Protein AF-A0A7J6SA18-F1 (afdb_monomer)

Structure (mmCIF, N/CA/C/O backbone):
data_AF-A0A7J6SA18-F1
#
_entry.id   AF-A0A7J6SA18-F1
#
loop_
_atom_site.group_PDB
_atom_site.id
_atom_site.type_symbol
_atom_site.label_atom_id
_atom_site.label_alt_id
_atom_site.label_comp_id
_atom_site.label_asym_id
_atom_site.label_entity_id
_atom_site.label_seq_id
_atom_site.pdbx_PDB_ins_code
_atom_site.Cartn_x
_atom_site.Cartn_y
_atom_site.Cartn_z
_atom_site.occupancy
_atom_site.B_iso_or_equiv
_atom_site.auth_seq_id
_atom_site.auth_comp_id
_atom_site.auth_asym_id
_atom_site.auth_atom_id
_atom_site.pdbx_PDB_model_num
ATOM 1 N N . MET A 1 1 ? 26.880 4.158 -6.078 1.00 60.00 1 MET A N 1
ATOM 2 C CA . MET A 1 1 ? 26.559 5.035 -4.927 1.00 60.00 1 MET A CA 1
ATOM 3 C C . MET A 1 1 ? 26.029 6.419 -5.325 1.00 60.00 1 MET A C 1
ATOM 5 O O . MET A 1 1 ? 25.624 7.166 -4.452 1.00 60.00 1 MET A O 1
ATOM 9 N N . GLU A 1 2 ? 25.958 6.790 -6.607 1.00 77.06 2 GLU A N 1
ATOM 10 C CA . GLU A 1 2 ? 25.633 8.180 -6.979 1.00 77.06 2 GLU A CA 1
ATOM 11 C C . GLU A 1 2 ? 24.248 8.676 -6.543 1.00 77.06 2 GLU A C 1
ATOM 13 O O . GLU A 1 2 ? 24.135 9.807 -6.085 1.00 77.06 2 GLU A O 1
ATOM 18 N N . MET A 1 3 ? 23.223 7.825 -6.587 1.00 79.75 3 MET A N 1
ATOM 19 C CA . MET A 1 3 ? 21.855 8.216 -6.238 1.00 79.75 3 MET A CA 1
ATOM 20 C C . MET A 1 3 ? 21.704 8.657 -4.780 1.00 79.75 3 MET A C 1
ATOM 22 O O . MET A 1 3 ? 21.014 9.633 -4.507 1.00 79.75 3 MET A O 1
ATOM 26 N N . PHE A 1 4 ? 22.391 7.988 -3.853 1.00 81.62 4 PHE A N 1
ATOM 27 C CA . PHE A 1 4 ? 22.278 8.272 -2.421 1.00 81.62 4 PHE A CA 1
ATOM 28 C C . PHE A 1 4 ? 23.128 9.464 -1.973 1.00 81.62 4 PHE A C 1
ATOM 30 O O . PHE A 1 4 ? 22.718 10.197 -1.083 1.00 81.62 4 PHE A O 1
ATOM 37 N N . TYR A 1 5 ? 24.296 9.672 -2.588 1.00 84.88 5 TYR A N 1
ATOM 38 C CA . TYR A 1 5 ? 25.221 10.734 -2.171 1.00 84.88 5 TYR A CA 1
ATOM 39 C C . TYR A 1 5 ? 25.081 12.014 -2.991 1.00 84.88 5 TYR A C 1
ATOM 41 O O . TYR A 1 5 ? 25.222 13.105 -2.452 1.00 84.88 5 TYR A O 1
ATOM 49 N N . LYS A 1 6 ? 24.829 11.892 -4.299 1.00 85.44 6 LYS A N 1
ATOM 50 C CA . LYS A 1 6 ? 24.740 13.032 -5.222 1.00 85.44 6 LYS A CA 1
ATOM 51 C C . LYS A 1 6 ? 23.296 13.401 -5.569 1.00 85.44 6 LYS A C 1
ATOM 53 O O . LYS A 1 6 ? 23.088 14.410 -6.230 1.00 85.44 6 LYS A O 1
ATOM 58 N N . GLY A 1 7 ? 22.313 12.580 -5.189 1.00 84.38 7 GLY A N 1
ATOM 59 C CA . GLY A 1 7 ? 20.907 12.812 -5.533 1.00 84.38 7 GLY A CA 1
ATOM 60 C C . GLY A 1 7 ? 20.618 12.742 -7.036 1.00 84.38 7 GLY A C 1
ATOM 61 O O . GLY A 1 7 ? 19.634 13.321 -7.485 1.00 84.38 7 GLY A O 1
ATOM 62 N N . ARG A 1 8 ? 21.470 12.064 -7.821 1.00 84.69 8 ARG A N 1
ATOM 63 C CA . ARG A 1 8 ? 21.314 11.913 -9.277 1.00 84.69 8 ARG A CA 1
ATOM 64 C C . ARG A 1 8 ? 21.285 10.445 -9.686 1.00 84.69 8 ARG A C 1
ATOM 66 O O . ARG A 1 8 ? 21.966 9.619 -9.076 1.00 84.69 8 ARG A O 1
ATOM 73 N N . ALA A 1 9 ? 20.517 10.126 -10.724 1.00 88.12 9 ALA A N 1
ATOM 74 C CA . ALA A 1 9 ? 20.555 8.798 -11.326 1.00 88.12 9 ALA A CA 1
ATOM 75 C C . ALA A 1 9 ? 21.967 8.500 -11.882 1.00 88.12 9 ALA A C 1
ATOM 77 O O . ALA A 1 9 ? 22.675 9.444 -12.248 1.00 88.12 9 ALA A O 1
ATOM 78 N N . PRO A 1 10 ? 22.397 7.224 -11.917 1.00 89.25 10 PRO A N 1
ATOM 79 C CA . PRO A 1 10 ? 23.666 6.850 -12.531 1.00 89.25 10 PRO A CA 1
ATOM 80 C C . PRO A 1 10 ? 23.739 7.310 -13.988 1.00 89.25 10 PRO A C 1
ATOM 82 O O . PRO A 1 10 ? 22.717 7.339 -14.681 1.00 89.25 10 PRO A O 1
ATOM 85 N N . ASP A 1 11 ? 24.952 7.605 -14.454 1.00 83.50 11 ASP A N 1
ATOM 86 C CA . ASP A 1 11 ? 25.197 7.925 -15.860 1.00 83.50 11 ASP A CA 1
ATOM 87 C C . ASP A 1 11 ? 24.586 6.830 -16.765 1.00 83.50 11 ASP A C 1
ATOM 89 O O . ASP A 1 11 ? 24.569 5.654 -16.396 1.00 83.50 11 ASP A O 1
ATOM 93 N N . LEU A 1 12 ? 24.057 7.222 -17.930 1.00 83.56 12 LEU A N 1
ATOM 94 C CA . LEU A 1 12 ? 23.270 6.385 -18.860 1.00 83.56 12 LEU A CA 1
ATOM 95 C C . LEU A 1 12 ? 21.804 6.124 -18.481 1.00 83.56 12 LEU A C 1
ATOM 97 O O . LEU A 1 12 ? 21.066 5.582 -19.298 1.00 83.56 12 LEU A O 1
ATOM 101 N N . THR A 1 13 ? 21.352 6.511 -17.288 1.00 88.62 13 THR A N 1
ATOM 102 C CA . THR A 1 13 ? 19.938 6.347 -16.918 1.00 88.62 13 THR A CA 1
ATOM 103 C C . THR A 1 13 ? 19.110 7.530 -17.423 1.00 88.62 13 THR A C 1
ATOM 105 O O . THR A 1 13 ? 19.501 8.678 -17.193 1.00 88.62 13 THR A O 1
ATOM 108 N N . PRO A 1 14 ? 17.936 7.304 -18.038 1.00 88.44 14 PRO A N 1
ATOM 109 C CA . PRO A 1 14 ? 17.065 8.398 -18.431 1.00 88.44 14 PRO A CA 1
ATOM 110 C C . PRO A 1 14 ? 16.571 9.181 -17.206 1.00 88.44 14 PRO A C 1
ATOM 112 O O . PRO A 1 14 ? 16.019 8.616 -16.258 1.00 88.44 14 PRO A O 1
ATOM 115 N N . ASN A 1 15 ? 16.708 10.509 -17.249 1.00 86.75 15 ASN A N 1
ATOM 116 C CA . ASN A 1 15 ? 16.342 11.396 -16.137 1.00 86.75 15 ASN A CA 1
ATOM 117 C C . ASN A 1 15 ? 14.867 11.278 -15.727 1.00 86.75 15 ASN A C 1
ATOM 119 O O . ASN A 1 15 ? 14.531 11.483 -14.561 1.00 86.75 15 ASN A O 1
ATOM 123 N N . TRP A 1 16 ? 13.971 10.938 -16.659 1.00 88.12 16 TRP A N 1
ATOM 124 C CA . TRP A 1 16 ? 12.549 10.808 -16.350 1.00 88.12 16 TRP A CA 1
ATOM 125 C C . TRP A 1 16 ? 12.251 9.639 -15.403 1.00 88.12 16 TRP A C 1
ATOM 127 O O . TRP A 1 16 ? 11.291 9.730 -14.645 1.00 88.12 16 TRP A O 1
ATOM 137 N N . LEU A 1 17 ? 13.077 8.584 -15.387 1.00 90.69 17 LEU A N 1
ATOM 138 C CA . LEU A 1 17 ? 12.879 7.393 -14.548 1.00 90.69 17 LEU A CA 1
ATOM 139 C C . LEU A 1 17 ? 13.170 7.671 -13.064 1.00 90.69 17 LEU A C 1
ATOM 141 O O . LEU A 1 17 ? 12.639 7.001 -12.178 1.00 90.69 17 LEU A O 1
ATOM 145 N N . PHE A 1 18 ? 13.968 8.701 -12.778 1.00 91.81 18 PHE A N 1
ATOM 146 C CA . PHE A 1 18 ? 14.258 9.135 -11.414 1.00 91.81 18 PHE A CA 1
ATOM 147 C C . PHE A 1 18 ? 13.008 9.650 -10.682 1.00 91.81 18 PHE A C 1
ATOM 149 O O . PHE A 1 18 ? 12.822 9.375 -9.497 1.00 91.81 18 PHE A O 1
ATOM 156 N N . TRP A 1 19 ? 12.126 10.368 -11.379 1.00 91.44 19 TRP A N 1
ATOM 157 C CA . TRP A 1 19 ? 10.938 10.981 -10.784 1.00 91.44 19 TRP A CA 1
ATOM 158 C C . TRP A 1 19 ? 9.920 9.986 -10.212 1.00 91.44 19 TRP A C 1
ATOM 160 O O . TRP A 1 19 ? 9.543 10.166 -9.053 1.00 91.44 19 TRP A O 1
ATOM 170 N N . PRO A 1 20 ? 9.474 8.933 -10.927 1.00 93.44 20 PRO A N 1
ATOM 171 C CA . PRO A 1 20 ? 8.559 7.952 -10.353 1.00 93.44 20 PRO A CA 1
ATOM 172 C C . PRO A 1 20 ? 9.180 7.236 -9.148 1.00 93.44 20 PRO A C 1
ATOM 174 O O . PRO A 1 20 ? 8.480 7.026 -8.159 1.00 93.44 20 PRO A O 1
ATOM 177 N N . TYR A 1 21 ? 10.488 6.949 -9.158 1.00 95.12 21 TYR A N 1
ATOM 178 C CA . TYR A 1 21 ? 11.184 6.451 -7.967 1.00 95.12 21 TYR A CA 1
ATOM 179 C C . TYR A 1 21 ? 11.099 7.444 -6.798 1.00 95.12 21 TYR A C 1
ATOM 181 O O . TYR A 1 21 ? 10.673 7.079 -5.704 1.00 95.12 21 TYR A O 1
ATOM 189 N N . ALA A 1 22 ? 11.474 8.707 -7.019 1.00 94.62 22 ALA A N 1
ATOM 190 C CA . ALA A 1 22 ? 11.540 9.710 -5.960 1.00 94.62 22 ALA A CA 1
ATOM 191 C C . ALA A 1 22 ? 10.154 10.012 -5.369 1.00 94.62 22 ALA A C 1
ATOM 193 O O . ALA A 1 22 ? 10.008 10.097 -4.150 1.00 94.62 22 ALA A O 1
ATOM 194 N N . ILE A 1 23 ? 9.129 10.117 -6.220 1.00 94.81 23 ILE A N 1
ATOM 195 C CA . ILE A 1 23 ? 7.744 10.364 -5.804 1.00 94.81 23 ILE A CA 1
ATOM 196 C C . ILE A 1 23 ? 7.202 9.178 -5.003 1.00 94.81 23 ILE A C 1
ATOM 198 O O . ILE A 1 23 ? 6.622 9.389 -3.941 1.00 94.81 23 ILE A O 1
ATOM 202 N N . THR A 1 24 ? 7.401 7.939 -5.467 1.00 96.38 24 THR A N 1
ATOM 203 C CA . THR A 1 24 ? 6.913 6.750 -4.742 1.00 96.38 24 THR A CA 1
ATOM 204 C C . THR A 1 24 ? 7.650 6.540 -3.423 1.00 96.38 24 THR A C 1
ATOM 206 O O . THR A 1 24 ? 7.009 6.271 -2.409 1.00 96.38 24 THR A O 1
ATOM 209 N N . MET A 1 25 ? 8.965 6.770 -3.380 1.00 96.94 25 MET A N 1
ATOM 210 C CA . MET A 1 25 ? 9.741 6.734 -2.138 1.00 96.94 25 MET A CA 1
ATOM 211 C C . MET A 1 25 ? 9.302 7.830 -1.155 1.00 96.94 25 MET A C 1
ATOM 213 O O . MET A 1 25 ? 9.070 7.557 0.023 1.00 96.94 25 MET A O 1
ATOM 217 N N . GLY A 1 26 ? 9.133 9.068 -1.629 1.00 96.81 26 GLY A N 1
ATOM 218 C CA . GLY A 1 26 ? 8.648 10.178 -0.807 1.00 96.81 26 GLY A CA 1
ATOM 219 C C . GLY A 1 26 ? 7.239 9.925 -0.269 1.00 96.81 26 GLY A C 1
ATOM 220 O O . GLY A 1 26 ? 6.985 10.119 0.920 1.00 96.81 26 GLY A O 1
ATOM 221 N N . ALA A 1 27 ? 6.342 9.413 -1.115 1.00 96.69 27 ALA A N 1
ATOM 222 C CA . ALA A 1 27 ? 5.000 9.009 -0.712 1.00 96.69 27 ALA A CA 1
ATOM 223 C C . ALA A 1 27 ? 5.035 7.873 0.319 1.00 96.69 27 ALA A C 1
ATOM 225 O O . ALA A 1 27 ? 4.271 7.919 1.283 1.00 96.69 27 ALA A O 1
ATOM 226 N N . ALA A 1 28 ? 5.919 6.884 0.162 1.00 98.12 28 ALA A N 1
ATOM 227 C CA . ALA A 1 28 ? 6.085 5.802 1.126 1.00 98.12 28 ALA A CA 1
ATOM 228 C C . ALA A 1 28 ? 6.477 6.339 2.508 1.00 98.12 28 ALA A C 1
ATOM 230 O O . ALA A 1 28 ? 5.790 6.061 3.490 1.00 98.12 28 ALA A O 1
ATOM 231 N N . ILE A 1 29 ? 7.521 7.171 2.573 1.00 98.25 29 ILE A N 1
ATOM 232 C CA . ILE A 1 29 ? 8.003 7.773 3.826 1.00 98.25 29 ILE A CA 1
ATOM 233 C C . ILE A 1 29 ? 6.907 8.623 4.477 1.00 98.25 29 ILE A C 1
ATOM 235 O O . ILE A 1 29 ? 6.634 8.460 5.666 1.00 98.25 29 ILE A O 1
ATOM 239 N N . ALA A 1 30 ? 6.242 9.488 3.705 1.00 98.12 30 ALA A N 1
ATOM 240 C CA . ALA A 1 30 ? 5.180 10.348 4.221 1.00 98.12 30 ALA A CA 1
ATOM 241 C C . ALA A 1 30 ? 4.003 9.540 4.794 1.00 98.12 30 ALA A C 1
ATOM 243 O O . ALA A 1 30 ? 3.513 9.850 5.879 1.00 98.12 30 ALA A O 1
ATOM 244 N N . ASN A 1 31 ? 3.572 8.477 4.107 1.00 97.75 31 ASN A N 1
ATOM 245 C CA . ASN A 1 31 ? 2.464 7.637 4.568 1.00 97.75 31 ASN A CA 1
ATOM 246 C C . ASN A 1 31 ? 2.836 6.763 5.771 1.00 97.75 31 ASN A C 1
ATOM 248 O O . ASN A 1 31 ? 2.018 6.600 6.673 1.00 97.75 31 ASN A O 1
ATOM 252 N N . LEU A 1 32 ? 4.066 6.246 5.836 1.00 98.25 32 LEU A N 1
ATOM 253 C CA . LEU A 1 32 ? 4.546 5.507 7.007 1.00 98.25 32 LEU A CA 1
ATOM 254 C C . LEU A 1 32 ? 4.680 6.424 8.233 1.00 98.25 32 LEU A C 1
ATOM 256 O O . LEU A 1 32 ? 4.274 6.042 9.330 1.00 98.25 32 LEU A O 1
ATOM 260 N N . ALA A 1 33 ? 5.166 7.655 8.053 1.00 98.44 33 ALA A N 1
ATOM 261 C CA . ALA A 1 33 ? 5.202 8.653 9.122 1.00 98.44 33 ALA A CA 1
ATOM 262 C C . ALA A 1 33 ? 3.788 9.022 9.604 1.00 98.44 33 ALA A C 1
ATOM 264 O O . ALA A 1 33 ? 3.540 9.075 10.810 1.00 98.44 33 ALA A O 1
ATOM 265 N N . LEU A 1 34 ? 2.843 9.210 8.676 1.00 98.19 34 LEU A N 1
ATOM 266 C CA . LEU A 1 34 ? 1.440 9.467 9.002 1.00 98.19 34 LEU A CA 1
ATOM 267 C C . LEU A 1 34 ? 0.799 8.286 9.748 1.00 98.19 34 LEU A C 1
ATOM 269 O O . LEU A 1 34 ? 0.065 8.500 10.711 1.00 98.19 34 LEU A O 1
ATOM 273 N N . SER A 1 35 ? 1.119 7.050 9.364 1.00 98.06 35 SER A N 1
ATOM 274 C CA . SER A 1 35 ? 0.685 5.849 10.084 1.00 98.06 35 SER A CA 1
ATOM 275 C C . SER A 1 35 ? 1.171 5.847 11.532 1.00 98.06 35 SER A C 1
ATOM 277 O O . SER A 1 35 ? 0.381 5.617 12.448 1.00 98.06 35 SER A O 1
ATOM 279 N N . ILE A 1 36 ? 2.457 6.137 11.758 1.00 98.38 36 ILE A N 1
ATOM 280 C CA . ILE A 1 36 ? 3.025 6.223 13.112 1.00 98.38 36 ILE A CA 1
ATOM 281 C C . ILE A 1 36 ? 2.304 7.309 13.915 1.00 98.38 36 ILE A C 1
ATOM 283 O O . ILE A 1 36 ? 1.877 7.057 15.040 1.00 98.38 36 ILE A O 1
ATOM 287 N N . TRP A 1 37 ? 2.108 8.489 13.323 1.00 98.38 37 TRP A N 1
ATOM 288 C CA . TRP A 1 37 ? 1.393 9.597 13.956 1.00 98.38 37 TRP A CA 1
ATOM 289 C C . TRP A 1 37 ? -0.026 9.203 14.391 1.00 98.38 37 TRP A C 1
ATOM 291 O O . TRP A 1 37 ? -0.400 9.379 15.552 1.00 98.38 37 TRP A O 1
ATOM 301 N N . LEU A 1 38 ? -0.809 8.609 13.487 1.00 97.88 38 LEU A N 1
ATOM 302 C CA . LEU A 1 38 ? -2.174 8.162 13.772 1.00 97.88 38 LEU A CA 1
ATOM 303 C C . LEU A 1 38 ? -2.211 7.051 14.831 1.00 97.88 38 LEU A C 1
ATOM 305 O O . LEU A 1 38 ? -3.052 7.085 15.729 1.00 97.88 38 LEU A O 1
ATOM 309 N N . SER A 1 39 ? -1.271 6.105 14.778 1.00 97.69 39 SER A N 1
ATOM 310 C CA . SER A 1 39 ? -1.156 5.035 15.773 1.00 97.69 39 SER A CA 1
ATOM 311 C C . SER A 1 39 ? -0.805 5.567 17.166 1.00 97.69 39 SER A C 1
ATOM 313 O O . SER A 1 39 ? -1.316 5.052 18.162 1.00 97.69 39 SER A O 1
ATOM 315 N N . LEU A 1 40 ? 0.043 6.596 17.257 1.00 98.25 40 LEU A N 1
ATOM 316 C CA . LEU A 1 40 ? 0.364 7.254 18.526 1.00 98.25 40 LEU A CA 1
ATOM 317 C C . LEU A 1 40 ? -0.872 7.938 19.113 1.00 98.25 40 LEU A C 1
ATOM 319 O O . LEU A 1 40 ? -1.163 7.756 20.295 1.00 98.25 40 LEU A O 1
ATOM 323 N N . HIS A 1 41 ? -1.640 8.655 18.288 1.00 97.75 41 HIS A N 1
ATOM 324 C CA . HIS A 1 41 ? -2.905 9.246 18.724 1.00 97.75 41 HIS A CA 1
ATOM 325 C C . HIS A 1 41 ? -3.890 8.187 19.224 1.00 97.75 41 HIS A C 1
ATOM 327 O O . HIS A 1 41 ? -4.427 8.339 20.321 1.00 97.75 41 HIS A O 1
ATOM 333 N N . ALA A 1 42 ? -4.087 7.102 18.469 1.00 96.06 42 ALA A N 1
ATOM 334 C CA . ALA A 1 42 ? -4.956 5.999 18.877 1.00 96.06 42 ALA A CA 1
ATOM 335 C C . ALA A 1 42 ? -4.550 5.432 20.251 1.00 96.06 42 ALA A C 1
ATOM 337 O O . ALA A 1 42 ? -5.396 5.298 21.134 1.00 96.06 42 ALA A O 1
ATOM 338 N N . SER A 1 43 ? -3.250 5.193 20.458 1.00 97.00 43 SER A N 1
ATOM 339 C CA . SER A 1 43 ? -2.699 4.672 21.716 1.00 97.00 43 SER A CA 1
ATOM 340 C C . SER A 1 43 ? -2.929 5.615 22.902 1.00 97.00 43 SER A C 1
ATOM 342 O O . SER A 1 43 ? -3.438 5.192 23.942 1.00 97.00 43 SER A O 1
ATOM 344 N N . VAL A 1 44 ? -2.632 6.910 22.743 1.00 97.69 44 VAL A N 1
ATOM 345 C CA . VAL A 1 44 ? -2.841 7.908 23.807 1.00 97.69 44 VAL A CA 1
ATOM 346 C C . VAL A 1 44 ? -4.322 8.008 24.174 1.00 97.69 44 VAL A C 1
ATOM 348 O O . VAL A 1 44 ? -4.659 7.999 25.359 1.00 97.69 44 VAL A O 1
ATOM 351 N N . TYR A 1 45 ? -5.223 8.049 23.187 1.00 96.31 45 TYR A N 1
ATOM 352 C CA . TYR A 1 45 ? -6.660 8.068 23.462 1.00 96.31 45 TYR A CA 1
ATOM 353 C C . TYR A 1 45 ? -7.114 6.800 24.189 1.00 96.31 45 TYR A C 1
ATOM 355 O O . TYR A 1 45 ? -7.806 6.909 25.202 1.00 96.31 45 TYR A O 1
ATOM 363 N N . ALA A 1 46 ? -6.700 5.618 23.728 1.00 94.19 46 ALA A N 1
ATOM 364 C CA . ALA A 1 46 ? -7.047 4.351 24.367 1.00 94.19 46 ALA A CA 1
ATOM 365 C C . ALA A 1 46 ? -6.598 4.312 25.840 1.00 94.19 46 ALA A C 1
ATOM 367 O O . ALA A 1 46 ? -7.380 3.938 26.716 1.00 94.19 46 ALA A O 1
ATOM 368 N N . GLN A 1 47 ? -5.381 4.779 26.143 1.00 96.00 47 GLN A N 1
ATOM 369 C CA . GLN A 1 47 ? -4.873 4.865 27.517 1.00 96.00 47 GLN A CA 1
ATOM 370 C C . GLN A 1 47 ? -5.681 5.837 28.382 1.00 96.00 47 GLN A C 1
ATOM 372 O O . GLN A 1 47 ? -6.073 5.488 29.497 1.00 96.00 47 GLN A O 1
ATOM 377 N N . VAL A 1 48 ? -5.978 7.036 27.871 1.00 95.62 48 VAL A N 1
ATOM 378 C CA . VAL A 1 48 ? -6.785 8.031 28.597 1.00 95.62 48 VAL A CA 1
ATOM 379 C C . VAL A 1 48 ? -8.177 7.479 28.907 1.00 95.62 48 VAL A C 1
ATOM 381 O O . VAL A 1 48 ? -8.661 7.632 30.030 1.00 95.62 48 VAL A O 1
ATOM 384 N N . PHE A 1 49 ? -8.816 6.802 27.951 1.00 92.38 49 PHE A N 1
ATOM 385 C CA . PHE A 1 49 ? -10.133 6.197 28.154 1.00 92.38 49 PHE A CA 1
ATOM 386 C C . PHE A 1 49 ? -10.100 4.994 29.100 1.00 92.38 49 PHE A C 1
ATOM 388 O O . PHE A 1 49 ? -11.013 4.847 29.912 1.00 92.38 49 PHE A O 1
ATOM 395 N N . CYS A 1 50 ? -9.036 4.192 29.075 1.00 91.00 50 CYS A N 1
ATOM 396 C CA . CYS A 1 50 ? -8.821 3.120 30.045 1.00 91.00 50 CYS A CA 1
ATOM 397 C C . CYS A 1 50 ? -8.730 3.678 31.477 1.00 91.00 50 CYS A C 1
ATOM 399 O O . CYS A 1 50 ? -9.510 3.290 32.349 1.00 91.00 50 CYS A O 1
ATOM 401 N N . VAL A 1 51 ? -7.865 4.674 31.706 1.00 93.25 51 VAL A N 1
ATOM 402 C CA . VAL A 1 51 ? -7.724 5.326 33.022 1.00 93.25 51 VAL A CA 1
ATOM 403 C C . VAL A 1 51 ? -9.034 5.984 33.454 1.00 93.25 51 VAL A C 1
ATOM 405 O O . VAL A 1 51 ? -9.450 5.857 34.608 1.00 93.25 51 VAL A O 1
ATOM 408 N N . ARG A 1 52 ? -9.725 6.666 32.535 1.00 90.25 52 ARG A N 1
ATOM 409 C CA . ARG A 1 52 ? -11.024 7.289 32.813 1.00 90.25 52 ARG A CA 1
ATOM 410 C C . ARG A 1 52 ? -12.079 6.257 33.202 1.00 90.25 52 ARG A C 1
ATOM 412 O O . ARG A 1 52 ? -12.832 6.498 34.142 1.00 90.25 52 ARG A O 1
ATOM 419 N N . SER A 1 53 ? -12.103 5.109 32.533 1.00 85.25 53 SER A N 1
ATOM 420 C CA . SER A 1 53 ? -13.023 4.019 32.863 1.00 85.25 53 SER A CA 1
ATOM 421 C C . SER A 1 53 ? -12.773 3.488 34.256 1.00 85.25 53 SER A C 1
ATOM 423 O O . SER A 1 53 ? -13.712 3.393 35.034 1.00 85.25 53 SER A O 1
ATOM 425 N N . LEU A 1 54 ? -11.514 3.233 34.606 1.00 85.75 54 LEU A N 1
ATOM 426 C CA . LEU A 1 54 ? -11.146 2.702 35.918 1.00 85.75 54 LEU A CA 1
ATOM 427 C C . LEU A 1 54 ? -11.398 3.694 37.062 1.00 85.75 54 LEU A C 1
ATOM 429 O O . LEU A 1 54 ? -11.705 3.282 38.173 1.00 85.75 54 LEU A O 1
ATOM 433 N N . THR A 1 55 ? -11.274 4.998 36.810 1.00 88.06 55 THR A N 1
ATOM 434 C CA . THR A 1 55 ? -11.362 6.021 37.870 1.00 88.06 55 THR A CA 1
ATOM 435 C C . THR A 1 55 ? -12.743 6.661 38.007 1.00 88.06 55 THR A C 1
ATOM 437 O O . THR A 1 55 ? -13.147 7.040 39.109 1.00 88.06 55 THR A O 1
ATOM 440 N N . GLN A 1 56 ? -13.475 6.825 36.903 1.00 84.25 56 GLN A N 1
ATOM 441 C CA . GLN A 1 56 ? -14.750 7.547 36.888 1.00 84.25 56 GLN A CA 1
ATOM 442 C C . GLN A 1 56 ? -15.961 6.630 36.742 1.00 84.25 56 GLN A C 1
ATOM 444 O O . GLN A 1 56 ? -16.994 6.927 37.340 1.00 84.25 56 GLN A O 1
ATOM 449 N N . TRP A 1 57 ? -15.856 5.558 35.953 1.00 76.25 57 TRP A N 1
ATOM 450 C CA . TRP A 1 57 ? -17.003 4.712 35.602 1.00 76.25 57 TRP A CA 1
ATOM 451 C C . TRP A 1 57 ? -17.056 3.425 36.410 1.00 76.25 57 TRP A C 1
ATOM 453 O O . TRP A 1 57 ? -18.101 3.091 36.955 1.00 76.25 57 TRP A O 1
ATOM 463 N N . LEU A 1 58 ? -15.918 2.763 36.580 1.00 70.62 58 LEU A N 1
ATOM 464 C CA . LEU A 1 58 ? -15.755 1.622 37.463 1.00 70.62 58 LEU A CA 1
ATOM 465 C C . LEU A 1 58 ? -15.391 2.108 38.869 1.00 70.62 58 LEU A C 1
ATOM 467 O O . LEU A 1 58 ? -14.362 1.746 39.436 1.00 70.62 58 LEU A O 1
ATOM 471 N N . ARG A 1 59 ? -16.229 2.967 39.452 1.00 68.19 59 ARG A N 1
ATOM 472 C CA . ARG A 1 59 ? -16.158 3.140 40.902 1.00 68.19 59 ARG A CA 1
ATOM 473 C C . ARG A 1 59 ? -16.636 1.829 41.499 1.00 68.19 59 ARG A C 1
ATOM 475 O O . ARG A 1 59 ? -17.790 1.460 41.295 1.00 68.19 59 ARG A O 1
ATOM 482 N N . LEU A 1 60 ? -15.749 1.130 42.208 1.00 61.06 60 LEU A N 1
ATOM 483 C CA . LEU A 1 60 ? -16.176 0.026 43.058 1.00 61.06 60 LEU A CA 1
ATOM 484 C C . LEU A 1 60 ? -17.324 0.559 43.925 1.00 61.06 60 LEU A C 1
ATOM 486 O O . LEU A 1 60 ? -17.169 1.649 44.493 1.00 61.06 60 LEU A O 1
ATOM 490 N N . PRO A 1 61 ? -18.482 -0.124 43.970 1.00 63.34 61 PRO A N 1
ATOM 491 C CA . PRO A 1 61 ? -19.568 0.307 44.831 1.00 63.34 61 PRO A CA 1
ATOM 492 C C . PRO A 1 61 ? -18.994 0.469 46.237 1.00 63.34 61 PRO A C 1
ATOM 494 O O . PRO A 1 61 ? -18.333 -0.435 46.749 1.00 63.34 61 PRO A O 1
ATOM 497 N N . VAL A 1 62 ? -19.160 1.660 46.821 1.00 70.50 62 VAL A N 1
ATOM 498 C CA . VAL A 1 62 ? -18.767 1.869 48.214 1.00 70.50 62 VAL A CA 1
ATOM 499 C C . VAL A 1 62 ? -19.637 0.910 49.015 1.00 70.50 62 VAL A C 1
ATOM 501 O O . VAL A 1 62 ? -20.863 1.029 48.918 1.00 70.50 62 VAL A O 1
ATOM 504 N N . PRO A 1 63 ? -19.041 -0.055 49.736 1.00 69.56 63 PRO A N 1
ATOM 505 C CA . PRO A 1 63 ? -19.818 -1.049 50.449 1.00 69.56 63 PRO A CA 1
ATOM 506 C C . PRO A 1 63 ? -20.756 -0.323 51.407 1.00 69.56 63 PRO A C 1
ATOM 508 O O . PRO A 1 63 ? -20.358 0.622 52.100 1.00 69.56 63 PRO A O 1
ATOM 511 N N . SER A 1 64 ? -22.020 -0.728 51.408 1.00 75.38 64 SER A N 1
ATOM 512 C CA . SER A 1 64 ? -23.004 -0.175 52.330 1.00 75.38 64 SER A CA 1
ATOM 513 C C . SER A 1 64 ? -22.539 -0.399 53.772 1.00 75.38 64 SER A C 1
ATOM 515 O O . SER A 1 64 ? -21.841 -1.369 54.067 1.00 75.38 64 SER A O 1
ATOM 517 N N . ALA A 1 65 ? -22.947 0.467 54.705 1.00 83.81 65 ALA A N 1
ATOM 518 C CA . ALA A 1 65 ? -22.602 0.296 56.121 1.00 83.81 65 ALA A CA 1
ATOM 519 C C . ALA A 1 65 ? -22.980 -1.103 56.650 1.00 83.81 65 ALA A C 1
ATOM 521 O O . ALA A 1 65 ? -22.325 -1.629 57.546 1.00 83.81 65 ALA A O 1
ATOM 522 N N . GLN A 1 66 ? -24.005 -1.718 56.054 1.00 78.38 66 GLN A N 1
ATOM 523 C CA . GLN A 1 66 ? -24.442 -3.068 56.365 1.00 78.38 66 GLN A CA 1
ATOM 524 C C . GLN A 1 66 ? -23.520 -4.146 55.785 1.00 78.38 66 GLN A C 1
ATOM 526 O O . GLN A 1 66 ? -23.142 -5.051 56.515 1.00 78.38 66 GLN A O 1
ATOM 531 N N . GLU A 1 67 ? -23.072 -4.024 54.533 1.00 74.19 67 GLU A N 1
ATOM 532 C CA . GLU A 1 67 ? -22.052 -4.923 53.964 1.00 74.19 67 GLU A CA 1
ATOM 533 C C . GLU A 1 67 ? -20.717 -4.814 54.711 1.00 74.19 67 GLU A C 1
ATOM 535 O O . GLU A 1 67 ? -20.038 -5.820 54.911 1.00 74.19 67 GLU A O 1
ATOM 540 N N . VAL A 1 68 ? -20.358 -3.611 55.174 1.00 83.19 68 VAL A N 1
ATOM 541 C CA . VAL A 1 68 ? -19.189 -3.404 56.042 1.00 83.19 68 VAL A CA 1
ATOM 542 C C . VAL A 1 68 ? -19.386 -4.101 57.390 1.00 83.19 68 VAL A C 1
ATOM 544 O O . VAL A 1 68 ? -18.467 -4.769 57.859 1.00 83.19 68 VAL A O 1
ATOM 547 N N . ALA A 1 69 ? -20.567 -3.993 58.006 1.00 82.00 69 ALA A N 1
ATOM 548 C CA . ALA A 1 69 ? -20.874 -4.663 59.271 1.00 82.00 69 ALA A CA 1
ATOM 549 C C . ALA A 1 69 ? -20.888 -6.198 59.135 1.00 82.00 69 ALA A C 1
ATOM 551 O O . ALA A 1 69 ? -20.304 -6.895 59.966 1.00 82.00 69 ALA A O 1
ATOM 552 N N . ASP A 1 70 ? -21.481 -6.722 58.062 1.00 77.81 70 ASP A N 1
ATOM 553 C CA . ASP A 1 70 ? -21.510 -8.155 57.751 1.00 77.81 70 ASP A CA 1
ATOM 554 C C . ASP A 1 70 ? -20.100 -8.682 57.441 1.00 77.81 70 ASP A C 1
ATOM 556 O O . ASP A 1 70 ? -19.709 -9.763 57.894 1.00 77.81 70 ASP A O 1
ATOM 560 N N . GLY A 1 71 ? -19.301 -7.899 56.711 1.00 79.31 71 GLY A N 1
ATOM 561 C CA . GLY A 1 71 ? -17.889 -8.175 56.464 1.00 79.31 71 GLY A CA 1
ATOM 562 C C . GLY A 1 71 ? -17.068 -8.191 57.753 1.00 79.31 71 GLY A C 1
ATOM 563 O O . GLY A 1 71 ? -16.262 -9.099 57.947 1.00 79.31 71 GLY A O 1
ATOM 564 N N . ALA A 1 72 ? -17.313 -7.249 58.666 1.00 82.75 72 ALA A N 1
ATOM 565 C CA . ALA A 1 72 ? -16.645 -7.186 59.965 1.00 82.75 72 ALA A CA 1
ATOM 566 C C . ALA A 1 72 ? -17.003 -8.384 60.861 1.00 82.75 72 ALA A C 1
ATOM 568 O O . ALA A 1 72 ? -16.129 -8.924 61.539 1.00 82.75 72 ALA A O 1
ATOM 569 N N . ALA A 1 73 ? -18.259 -8.845 60.831 1.00 74.69 73 ALA A N 1
ATOM 570 C CA . ALA A 1 73 ? -18.676 -10.057 61.535 1.00 74.69 73 ALA A CA 1
ATOM 571 C C . ALA A 1 73 ? -17.949 -11.299 60.992 1.00 74.69 73 ALA A C 1
ATOM 573 O O . ALA A 1 73 ? -17.374 -12.062 61.767 1.00 74.69 73 ALA A O 1
ATOM 574 N N . ARG A 1 74 ? -17.870 -11.447 59.661 1.00 76.38 74 ARG A N 1
ATOM 575 C CA . ARG A 1 74 ? -17.107 -12.535 59.023 1.00 76.38 74 ARG A CA 1
ATOM 576 C C . ARG A 1 74 ? -15.611 -12.465 59.321 1.00 76.38 74 ARG A C 1
ATOM 578 O O . ARG A 1 74 ? -14.982 -13.506 59.487 1.00 76.38 74 ARG A O 1
ATOM 585 N N . LEU A 1 75 ? -15.041 -11.262 59.390 1.00 78.50 75 LEU A N 1
ATOM 586 C CA . LEU A 1 75 ? -13.635 -11.064 59.736 1.00 78.50 75 LEU A CA 1
ATOM 587 C C . LEU A 1 75 ? -13.361 -11.492 61.180 1.00 78.50 75 LEU A C 1
ATOM 589 O O . LEU A 1 75 ? -12.395 -12.200 61.433 1.00 78.50 75 LEU A O 1
ATOM 593 N N . LYS A 1 76 ? -14.252 -11.142 62.112 1.00 80.06 76 LYS A N 1
ATOM 594 C CA . LYS A 1 76 ? -14.166 -11.572 63.511 1.00 80.06 76 LYS A CA 1
ATOM 595 C C . LYS A 1 76 ? -14.253 -13.093 63.644 1.00 80.06 76 LYS A C 1
ATOM 597 O O . LYS A 1 76 ? -13.481 -13.690 64.393 1.00 80.06 76 LYS A O 1
ATOM 602 N N . ASP A 1 77 ? -15.149 -13.727 62.891 1.00 75.38 77 ASP A N 1
ATOM 603 C CA . ASP A 1 77 ? -15.251 -15.187 62.851 1.00 75.38 77 ASP A CA 1
ATOM 604 C C . ASP A 1 77 ? -13.973 -15.812 62.275 1.00 75.38 77 ASP A C 1
ATOM 606 O O . ASP A 1 77 ? -13.480 -16.815 62.794 1.00 75.38 77 ASP A O 1
ATOM 610 N N . PHE A 1 78 ? -13.386 -15.196 61.249 1.00 75.31 78 PHE A N 1
ATOM 611 C CA . PHE A 1 78 ? -12.116 -15.623 60.668 1.00 75.31 78 PHE A CA 1
ATOM 612 C C . PHE A 1 78 ? -10.939 -15.477 61.645 1.00 75.31 78 PHE A C 1
ATOM 614 O O . PHE A 1 78 ? -10.162 -16.414 61.795 1.00 75.31 78 PHE A O 1
ATOM 621 N N . GLU A 1 79 ? -10.844 -14.361 62.367 1.00 80.38 79 GLU A N 1
ATOM 622 C CA . GLU A 1 79 ? -9.813 -14.125 63.387 1.00 80.38 79 GLU A CA 1
ATOM 623 C C . GLU A 1 79 ? -9.960 -15.056 64.601 1.00 80.38 79 GLU A C 1
ATOM 625 O O . GLU A 1 79 ? -8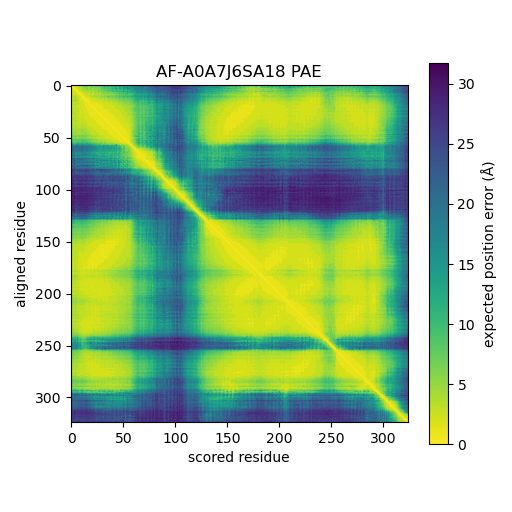.963 -15.483 65.185 1.00 80.38 79 GLU A O 1
ATOM 630 N N . SER A 1 80 ? -11.195 -15.409 64.972 1.00 80.88 80 SER A N 1
ATOM 631 C CA . SER A 1 80 ? -11.466 -16.336 66.079 1.00 80.88 80 SER A CA 1
ATOM 632 C C . SER A 1 80 ? -11.169 -17.799 65.726 1.00 80.88 80 SER A C 1
ATOM 634 O O . SER A 1 80 ? -10.794 -18.595 66.593 1.00 80.88 80 SER A O 1
ATOM 636 N N . ASN A 1 81 ? -11.272 -18.153 64.443 1.00 70.25 81 ASN A N 1
ATOM 637 C CA . ASN A 1 81 ? -10.891 -19.457 63.925 1.00 70.25 81 ASN A CA 1
ATOM 638 C C . ASN A 1 81 ? -9.371 -19.480 63.728 1.00 70.25 81 ASN A C 1
ATOM 640 O O . ASN A 1 81 ? -8.883 -19.157 62.652 1.00 70.25 81 ASN A O 1
ATOM 644 N N . GLY A 1 82 ? -8.629 -19.845 64.776 1.00 74.81 82 GLY A N 1
ATOM 645 C CA . GLY A 1 82 ? -7.164 -19.753 64.844 1.00 74.81 82 GLY A CA 1
ATOM 646 C C . GLY A 1 82 ? -6.359 -20.293 63.645 1.00 74.81 82 GLY A C 1
ATOM 647 O O . GLY A 1 82 ? -6.875 -20.925 62.729 1.00 74.81 82 GLY A O 1
ATOM 648 N N . VAL A 1 83 ? -5.040 -20.069 63.692 1.00 72.06 83 VAL A N 1
ATOM 649 C CA . VAL A 1 83 ? -4.032 -20.220 62.611 1.00 72.06 83 VAL A CA 1
ATOM 650 C C . VAL A 1 83 ? -4.142 -21.498 61.751 1.00 72.06 83 VAL A C 1
ATOM 652 O O . VAL A 1 83 ? -3.734 -21.505 60.592 1.00 72.06 83 VAL A O 1
ATOM 655 N N . THR A 1 84 ? -4.736 -22.577 62.261 1.00 66.75 84 THR A N 1
ATOM 656 C CA . THR A 1 84 ? -5.001 -23.812 61.503 1.00 66.75 84 THR A CA 1
ATOM 657 C C . THR A 1 84 ? -6.023 -23.644 60.370 1.00 66.75 84 THR A C 1
ATOM 659 O O . THR A 1 84 ? -6.002 -24.423 59.416 1.00 66.75 84 THR A O 1
ATOM 662 N N . SER A 1 85 ? -6.898 -22.636 60.424 1.00 63.62 85 SER A N 1
ATOM 663 C CA . SER A 1 85 ? -7.840 -22.303 59.345 1.00 63.62 85 SER A CA 1
ATOM 664 C C . SER A 1 85 ? -7.180 -21.508 58.204 1.00 63.62 85 SER A C 1
ATOM 666 O O . SER A 1 85 ? -7.604 -21.617 57.053 1.00 63.62 85 SER A O 1
ATOM 668 N N . PHE A 1 86 ? -6.092 -20.791 58.508 1.00 64.38 86 PHE A N 1
ATOM 669 C CA . PHE A 1 86 ? -5.375 -19.880 57.607 1.00 64.38 86 PHE A CA 1
ATOM 670 C C . PHE A 1 86 ? -4.588 -20.597 56.497 1.00 64.38 86 PHE A C 1
ATOM 672 O O . PHE A 1 86 ? -4.307 -20.013 55.456 1.00 64.38 86 PHE A O 1
ATOM 679 N N . LEU A 1 87 ? -4.247 -21.876 56.697 1.00 66.75 87 LEU A N 1
ATOM 680 C CA . LEU A 1 87 ? -3.490 -22.699 55.742 1.00 66.75 87 LEU A CA 1
ATOM 681 C C . LEU A 1 87 ? -4.374 -23.527 54.793 1.00 66.75 87 LEU A C 1
ATOM 683 O O . LEU A 1 87 ? -3.885 -24.426 54.105 1.00 66.75 87 LEU A O 1
ATOM 687 N N . ARG A 1 88 ? -5.682 -23.255 54.727 1.00 57.12 88 ARG A N 1
ATOM 688 C CA . ARG A 1 88 ? -6.574 -23.947 53.788 1.00 57.12 88 ARG A CA 1
ATOM 689 C C . ARG A 1 88 ? -6.441 -23.339 52.396 1.00 57.12 88 ARG A C 1
ATOM 691 O O . ARG A 1 88 ? -7.089 -22.350 52.082 1.00 57.12 88 ARG A O 1
ATOM 698 N N . VAL A 1 89 ? -5.614 -23.958 51.554 1.00 53.19 89 VAL A N 1
ATOM 699 C CA . VAL A 1 89 ? -5.538 -23.650 50.119 1.00 53.19 89 VAL A CA 1
ATOM 700 C C . VAL A 1 89 ? -6.868 -24.065 49.465 1.00 53.19 89 VAL A C 1
ATOM 702 O O . VAL A 1 89 ? -7.161 -25.263 49.423 1.00 53.19 89 VAL A O 1
ATOM 705 N N . PRO A 1 90 ? -7.683 -23.120 48.957 1.00 50.22 90 PRO A N 1
ATOM 706 C CA . PRO A 1 90 ? -9.059 -23.412 48.548 1.00 50.22 90 PRO A CA 1
ATOM 707 C C . PRO A 1 90 ? -9.147 -24.395 47.369 1.00 50.22 90 PRO A C 1
ATOM 709 O O . PRO A 1 90 ? -10.059 -25.213 47.314 1.00 50.22 90 PRO A O 1
ATOM 712 N N . VAL A 1 91 ? -8.149 -24.397 46.484 1.00 58.72 91 VAL A N 1
ATOM 713 C CA . VAL A 1 91 ? -8.182 -25.166 45.229 1.00 58.72 91 VAL A CA 1
ATOM 714 C C . VAL A 1 91 ? -7.971 -26.674 45.436 1.00 58.72 91 VAL A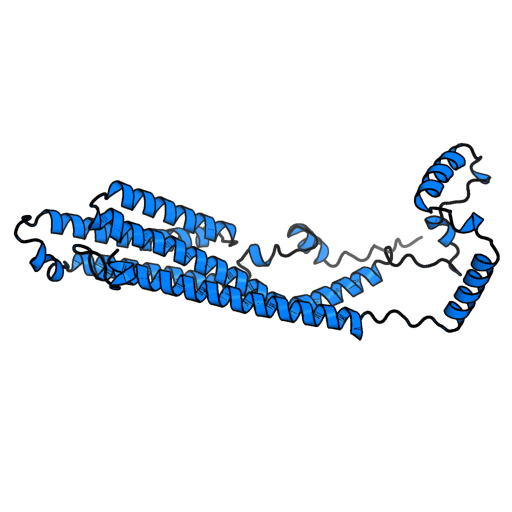 C 1
ATOM 716 O O . VAL A 1 91 ? -8.586 -27.488 44.752 1.00 58.72 91 VAL A O 1
ATOM 719 N N . VAL A 1 92 ? -7.135 -27.080 46.399 1.00 59.16 92 VAL A N 1
ATOM 720 C CA . VAL A 1 92 ? -6.844 -28.511 46.634 1.00 59.16 92 VAL A CA 1
ATOM 721 C C . VAL A 1 92 ? -7.996 -29.189 47.379 1.00 59.16 92 VAL A C 1
ATOM 723 O O . VAL A 1 92 ? -8.278 -30.367 47.161 1.00 59.16 92 VAL A O 1
ATOM 726 N N . LEU A 1 93 ? -8.701 -28.446 48.235 1.00 56.84 93 LEU A N 1
ATOM 727 C CA . LEU A 1 93 ? -9.792 -29.000 49.027 1.00 56.84 93 LEU A CA 1
ATOM 728 C C . LEU A 1 93 ? -11.069 -29.209 48.204 1.00 56.84 93 LEU A C 1
ATOM 730 O O . LEU A 1 93 ? -11.778 -30.171 48.474 1.00 56.84 93 LEU A O 1
ATOM 734 N N . GLU A 1 94 ? -11.353 -28.374 47.198 1.00 57.59 94 GLU A N 1
ATOM 735 C CA . GLU A 1 94 ? -12.496 -28.598 46.297 1.00 57.59 94 GLU A CA 1
ATOM 736 C C . GLU A 1 94 ? -12.347 -29.905 45.514 1.00 57.59 94 GLU A C 1
ATOM 738 O O . GLU A 1 94 ? -13.264 -30.722 45.518 1.00 57.59 94 GLU A O 1
ATOM 743 N N . GLN A 1 95 ? -11.156 -30.192 44.979 1.00 61.16 95 GLN A N 1
ATOM 744 C CA . GLN A 1 95 ? -10.905 -31.448 44.261 1.00 61.16 95 GLN A CA 1
ATOM 745 C C . GLN A 1 95 ? -10.997 -32.693 45.160 1.00 61.16 95 GLN A C 1
ATOM 747 O O . GLN A 1 95 ? -11.447 -33.753 44.717 1.00 61.16 95 GLN A O 1
ATOM 752 N N . VAL A 1 96 ? -10.580 -32.590 46.427 1.00 61.81 96 VAL A N 1
ATOM 753 C CA . VAL A 1 96 ? -10.699 -33.694 47.396 1.00 61.81 96 VAL A CA 1
ATOM 754 C C . VAL A 1 96 ? -12.142 -33.844 47.885 1.00 61.81 96 VAL A C 1
ATOM 756 O O . VAL A 1 96 ? -12.614 -34.967 48.064 1.00 61.81 96 VAL A O 1
ATOM 759 N N . ARG A 1 97 ? -12.869 -32.736 48.050 1.00 54.38 97 ARG A N 1
ATOM 760 C CA . ARG A 1 97 ? -14.271 -32.727 48.475 1.00 54.38 97 ARG A CA 1
ATOM 761 C C . ARG A 1 97 ? -15.198 -33.271 47.386 1.00 54.38 97 ARG A C 1
ATOM 763 O O . ARG A 1 97 ? -16.096 -34.042 47.709 1.00 54.38 97 ARG A O 1
ATOM 770 N N . ASP A 1 98 ? -14.931 -32.975 46.117 1.00 55.69 98 ASP A N 1
ATOM 771 C CA . ASP A 1 98 ? -15.682 -33.531 44.984 1.00 55.69 98 ASP A CA 1
ATOM 772 C C . ASP A 1 98 ? -15.484 -35.046 44.850 1.00 55.69 98 ASP A C 1
ATOM 774 O O . ASP A 1 98 ? -16.438 -35.776 44.576 1.00 55.69 98 ASP A O 1
ATOM 778 N N . ARG A 1 99 ? -14.276 -35.551 45.139 1.00 58.75 99 ARG A N 1
ATOM 779 C CA . ARG A 1 99 ? -14.028 -37.000 45.227 1.00 58.75 99 ARG A CA 1
ATOM 780 C C . ARG A 1 99 ? -14.694 -37.638 46.449 1.00 58.75 99 ARG A C 1
ATOM 782 O O . ARG A 1 99 ? -15.222 -38.736 46.330 1.00 58.75 99 ARG A O 1
ATOM 789 N N . ALA A 1 100 ? -14.724 -36.956 47.594 1.00 58.31 100 ALA A N 1
A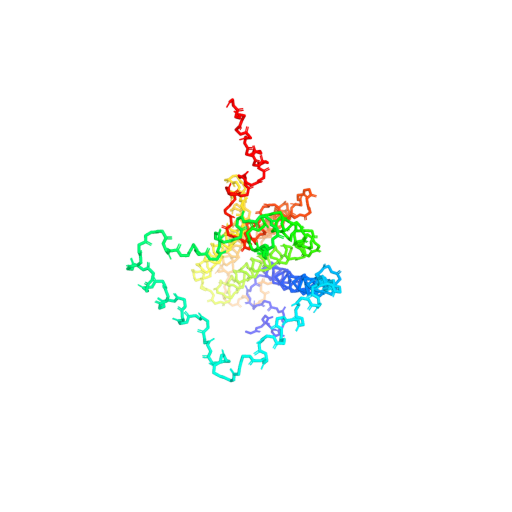TOM 790 C CA . ALA A 1 100 ? -15.371 -37.456 48.811 1.00 58.31 100 ALA A CA 1
ATOM 791 C C . ALA A 1 100 ? -16.915 -37.436 48.743 1.00 58.31 100 ALA A C 1
ATOM 793 O O . ALA A 1 100 ? -17.573 -38.240 49.400 1.00 58.31 100 ALA A O 1
ATOM 794 N N . HIS A 1 101 ? -17.517 -36.554 47.937 1.00 51.19 101 HIS A N 1
ATOM 795 C CA . HIS A 1 101 ? -18.973 -36.493 47.734 1.00 51.19 101 HIS A CA 1
ATOM 796 C C . HIS A 1 101 ? -19.524 -37.537 46.747 1.00 51.19 101 HIS A C 1
ATOM 798 O O . HIS A 1 101 ? -20.748 -37.688 46.644 1.00 51.19 101 HIS A O 1
ATOM 804 N N . ALA A 1 102 ? -18.657 -38.286 46.058 1.00 59.56 102 ALA A N 1
ATOM 805 C CA . ALA A 1 102 ? -19.069 -39.381 45.184 1.00 59.56 102 ALA A CA 1
ATOM 806 C C . ALA A 1 102 ? -19.742 -40.528 45.967 1.00 59.56 102 ALA A C 1
ATOM 808 O O . ALA A 1 102 ? -20.747 -41.058 45.493 1.00 59.56 102 ALA A O 1
ATOM 809 N N . ASP A 1 103 ? -19.287 -40.807 47.193 1.00 59.00 103 ASP A N 1
ATOM 810 C CA . ASP A 1 103 ? -19.734 -41.952 48.006 1.00 59.00 103 ASP A CA 1
ATOM 811 C C . ASP A 1 103 ? -20.904 -41.645 48.962 1.00 59.00 103 ASP A C 1
ATOM 813 O O . ASP A 1 103 ? -21.427 -42.537 49.633 1.00 59.00 103 ASP A O 1
ATOM 817 N N . LEU A 1 104 ? -21.353 -40.388 49.040 1.00 51.44 104 LEU A N 1
ATOM 818 C CA . LEU A 1 104 ? -22.468 -39.995 49.905 1.00 51.44 104 LEU A CA 1
ATOM 819 C C . LEU A 1 104 ? -23.830 -40.250 49.230 1.00 51.44 104 LEU A C 1
ATOM 821 O O . LEU A 1 104 ? -24.007 -39.883 48.063 1.00 51.44 104 LEU A O 1
ATOM 825 N N . PRO A 1 105 ? -24.825 -40.806 49.958 1.00 60.78 105 PRO A N 1
ATOM 826 C CA . PRO A 1 105 ? -26.190 -40.962 49.464 1.00 60.78 105 PRO A CA 1
ATOM 827 C C . PRO A 1 105 ? -26.744 -39.624 48.973 1.00 60.78 105 PRO A C 1
ATOM 829 O O . PRO A 1 105 ? -26.541 -38.597 49.616 1.00 60.78 105 PRO A O 1
ATOM 832 N N . GLU A 1 106 ? -27.496 -39.636 47.874 1.00 55.69 106 GLU A N 1
ATOM 833 C CA . GLU A 1 106 ? -27.993 -38.440 47.172 1.00 55.69 106 GLU A CA 1
ATOM 834 C C . GLU A 1 106 ? -28.682 -37.409 48.086 1.00 55.69 106 GLU A C 1
ATOM 836 O O . GLU A 1 106 ? -28.565 -36.205 47.883 1.00 55.69 106 GLU A O 1
ATOM 841 N N . LYS A 1 107 ? -29.323 -37.877 49.162 1.00 52.31 107 LYS A N 1
ATOM 842 C CA . LYS A 1 107 ? -30.022 -37.050 50.159 1.00 52.31 107 LYS A CA 1
ATOM 843 C C . LYS A 1 107 ? -29.092 -36.264 51.097 1.00 52.31 107 LYS A C 1
ATOM 845 O O . LYS A 1 107 ? -29.556 -35.356 51.777 1.00 52.31 107 LYS A O 1
ATOM 850 N N . LEU A 1 108 ? -27.809 -36.621 51.154 1.00 46.97 108 LEU A N 1
ATOM 851 C CA . LEU A 1 108 ? -26.769 -35.984 51.973 1.00 46.97 108 LEU A CA 1
ATOM 852 C C . LEU A 1 108 ? -25.730 -35.236 51.125 1.00 46.97 108 LEU A C 1
ATOM 854 O O . LEU A 1 108 ? -24.813 -34.625 51.675 1.00 46.97 108 LEU A O 1
ATOM 858 N N . ARG A 1 109 ? -25.862 -35.257 49.792 1.00 55.44 109 ARG A N 1
ATOM 859 C CA . ARG A 1 109 ? -25.040 -34.432 48.906 1.00 55.44 109 ARG A CA 1
ATOM 860 C C . ARG A 1 109 ? -25.473 -32.978 49.061 1.00 55.44 109 ARG A C 1
ATOM 862 O O . ARG A 1 109 ? -26.519 -32.563 48.566 1.00 55.44 109 ARG A O 1
ATOM 869 N N . THR A 1 110 ? -24.662 -32.187 49.753 1.00 49.56 110 THR A N 1
ATOM 870 C CA . THR A 1 110 ? -24.774 -30.730 49.707 1.00 49.56 110 THR A CA 1
ATOM 871 C C . THR A 1 110 ? -24.539 -30.288 48.269 1.00 49.56 110 THR A C 1
ATOM 873 O O . THR A 1 110 ? -23.473 -30.548 47.712 1.00 49.56 110 THR A O 1
ATOM 876 N N . LYS A 1 111 ? -25.551 -29.670 47.653 1.00 45.38 111 LYS A N 1
ATOM 877 C CA . LYS A 1 111 ? -25.458 -29.153 46.286 1.00 45.38 111 LYS A CA 1
ATOM 878 C C . LYS A 1 111 ? -24.272 -28.180 46.175 1.00 45.38 111 LYS A C 1
ATOM 880 O O . LYS A 1 111 ? -24.010 -27.457 47.141 1.00 45.38 111 LYS A O 1
ATOM 885 N N . PRO A 1 112 ? -23.557 -28.153 45.034 1.00 46.88 112 PRO A N 1
ATOM 886 C CA . PRO A 1 112 ? -22.469 -27.206 44.802 1.00 46.88 112 PRO A CA 1
ATOM 887 C C . PRO A 1 112 ? -22.950 -25.779 45.088 1.00 46.88 112 PRO A C 1
ATOM 889 O O . PRO A 1 112 ? -24.122 -25.462 44.881 1.00 46.88 112 PRO A O 1
ATOM 892 N N . SER A 1 113 ? -22.062 -24.918 45.584 1.00 49.06 113 SER A N 1
ATOM 893 C CA . SER A 1 113 ? -22.376 -23.532 45.972 1.00 49.06 113 SER A CA 1
ATOM 894 C C . SER A 1 113 ? -23.057 -22.730 44.853 1.00 49.06 113 SER A C 1
ATOM 896 O O . SER A 1 113 ? -23.871 -21.858 45.145 1.00 49.06 113 SER A O 1
ATOM 898 N N . SER A 1 114 ? -22.829 -23.092 43.586 1.00 46.53 114 SER A N 1
ATOM 899 C CA . SER A 1 114 ? -23.541 -22.542 42.425 1.00 46.53 114 SER A CA 1
ATOM 900 C C . SER A 1 114 ? -25.052 -22.832 42.419 1.00 46.53 114 SER A C 1
ATOM 902 O O . SER A 1 114 ? -25.824 -22.034 41.900 1.00 46.53 114 SER A O 1
ATOM 904 N N . GLN A 1 115 ? -25.507 -23.927 43.040 1.00 43.97 115 GLN A N 1
ATOM 905 C CA . GLN A 1 115 ? -26.927 -24.252 43.250 1.00 43.97 115 GLN A CA 1
ATOM 906 C C . GLN A 1 115 ? -27.439 -23.915 44.660 1.00 43.97 115 GLN A C 1
ATOM 908 O O . GLN A 1 115 ? -28.652 -23.854 44.865 1.00 43.97 115 GLN A O 1
ATOM 913 N N . ALA A 1 116 ? -26.556 -23.676 45.635 1.00 43.94 116 ALA A N 1
ATOM 914 C CA . ALA A 1 116 ? -26.946 -23.243 46.983 1.00 43.94 116 ALA A CA 1
ATOM 915 C C . ALA A 1 116 ? -27.472 -21.792 47.023 1.00 43.94 116 ALA A C 1
ATOM 917 O O . ALA A 1 116 ? -28.155 -21.418 47.971 1.00 43.94 116 ALA A O 1
ATOM 918 N N . ASN A 1 117 ? -27.226 -21.007 45.969 1.00 45.09 117 ASN A N 1
ATOM 919 C CA . ASN A 1 117 ? -27.747 -19.648 45.795 1.00 45.09 117 ASN A CA 1
ATOM 920 C C . ASN A 1 117 ? -29.161 -19.584 45.175 1.00 45.09 117 ASN A C 1
ATOM 922 O O . ASN A 1 117 ? -29.621 -18.503 44.818 1.00 45.09 117 ASN A O 1
ATOM 926 N N . MET A 1 118 ? -29.878 -20.710 45.045 1.00 45.19 118 MET A N 1
ATOM 927 C CA . MET A 1 118 ? -31.275 -20.703 44.575 1.00 45.19 118 MET A CA 1
ATOM 928 C C . MET A 1 118 ? -32.294 -20.258 45.635 1.00 45.19 118 MET A C 1
ATOM 930 O O . MET A 1 118 ? -33.469 -20.100 45.307 1.00 45.19 118 MET A O 1
ATOM 934 N N . THR A 1 119 ? -31.886 -20.017 46.885 1.00 45.16 119 THR A N 1
ATOM 935 C CA . THR A 1 119 ? -32.696 -19.202 47.797 1.00 45.16 119 THR A CA 1
ATOM 936 C C . THR A 1 119 ? -32.443 -17.720 47.484 1.00 45.16 119 THR A C 1
ATOM 938 O O . THR A 1 119 ? -31.331 -17.230 47.686 1.00 45.16 119 THR A O 1
ATOM 941 N N . PRO A 1 120 ? -33.456 -16.980 46.996 1.00 47.16 120 PRO A N 1
ATOM 942 C CA . PRO A 1 120 ? -33.290 -15.637 46.435 1.00 47.16 120 PRO A CA 1
ATOM 943 C C . PRO A 1 120 ? -32.926 -14.551 47.461 1.00 47.16 120 PRO A C 1
ATOM 945 O O . PRO A 1 120 ? -32.811 -13.389 47.087 1.00 47.16 120 PRO A O 1
ATOM 948 N N . GLU A 1 121 ? -32.743 -14.884 48.741 1.00 51.06 121 GLU A N 1
ATOM 949 C CA . GLU A 1 121 ? -32.596 -13.866 49.784 1.00 51.06 121 GLU A CA 1
ATOM 950 C C . GLU A 1 121 ? -31.154 -13.440 50.088 1.00 51.06 121 GLU A C 1
ATOM 952 O O . GLU A 1 121 ? -30.971 -12.286 50.466 1.00 51.06 121 GLU A O 1
ATOM 957 N N . LYS A 1 122 ? -30.122 -14.290 49.942 1.00 49.47 122 LYS A N 1
ATOM 958 C CA . LYS A 1 122 ? -28.746 -13.936 50.390 1.00 49.47 122 LYS A CA 1
ATOM 959 C C . LYS A 1 122 ? -27.589 -14.599 49.622 1.00 49.47 122 LYS A C 1
ATOM 961 O O . LYS A 1 122 ? -26.492 -14.747 50.162 1.00 49.47 122 LYS A O 1
ATOM 966 N N . GLY A 1 123 ? -27.802 -15.011 48.375 1.00 48.88 123 GLY A N 1
ATOM 967 C CA . GLY A 1 123 ? -26.726 -15.527 47.526 1.00 48.88 123 GLY A CA 1
ATOM 968 C C . GLY A 1 123 ? -25.921 -14.393 46.892 1.00 48.88 123 GLY A C 1
ATOM 969 O O . GLY A 1 123 ? -26.498 -13.537 46.227 1.00 48.88 123 GLY A O 1
ATOM 970 N N . VAL A 1 124 ? -24.598 -14.380 47.083 1.00 50.84 124 VAL A N 1
ATOM 971 C CA . VAL A 1 124 ? -23.683 -13.481 46.358 1.00 50.84 124 VAL A CA 1
ATOM 972 C C . VAL A 1 124 ? -23.901 -13.717 44.863 1.00 50.84 124 VAL A C 1
ATOM 974 O O . VAL A 1 124 ? -23.588 -14.798 44.365 1.00 50.84 124 VAL A O 1
ATOM 977 N N . ARG A 1 125 ? -24.508 -12.742 44.172 1.00 53.75 125 ARG A N 1
ATOM 978 C CA . ARG A 1 125 ? -24.723 -12.801 42.724 1.00 53.75 125 ARG A CA 1
ATOM 979 C C . ARG A 1 125 ? -23.366 -12.940 42.056 1.00 53.75 125 ARG A C 1
ATOM 981 O O . ARG A 1 125 ? -22.496 -12.090 42.235 1.00 53.75 125 ARG A O 1
ATOM 988 N N . ASP A 1 126 ? -23.190 -14.020 41.311 1.00 53.41 126 ASP A N 1
ATOM 989 C CA . ASP A 1 126 ? -22.002 -14.198 40.500 1.00 53.41 126 ASP A CA 1
ATOM 990 C C . ASP A 1 126 ? -22.088 -13.227 39.319 1.00 53.41 126 ASP A C 1
ATOM 992 O O . ASP A 1 126 ? -22.782 -13.483 38.331 1.00 53.41 126 ASP A O 1
ATOM 996 N N . LEU A 1 127 ? -21.416 -12.079 39.453 1.00 53.62 127 LEU A N 1
ATOM 997 C CA . LEU A 1 127 ? -21.384 -11.018 38.442 1.00 53.62 127 LEU A CA 1
ATOM 998 C C . LEU A 1 127 ? -20.873 -11.518 37.083 1.00 53.62 127 LEU A C 1
ATOM 1000 O O . LEU A 1 127 ? -21.126 -10.869 36.073 1.00 53.62 127 LEU A O 1
ATOM 1004 N N . THR A 1 128 ? -20.174 -12.660 37.040 1.00 52.94 128 THR A N 1
ATOM 1005 C CA . THR A 1 128 ? -19.696 -13.259 35.785 1.00 52.94 128 THR A CA 1
ATOM 1006 C C . THR A 1 128 ? -20.805 -13.937 34.978 1.00 52.94 128 THR A C 1
ATOM 1008 O O . THR A 1 128 ? -20.670 -14.091 33.768 1.00 52.94 128 THR A O 1
ATOM 1011 N N . THR A 1 129 ? -21.921 -14.295 35.622 1.00 58.00 129 THR A N 1
ATOM 1012 C CA . THR A 1 129 ? -23.094 -14.907 34.971 1.00 58.00 129 THR A CA 1
ATOM 1013 C C . THR A 1 129 ? -24.198 -13.906 34.640 1.00 58.00 129 THR A C 1
ATOM 1015 O O . THR A 1 129 ? -25.157 -14.252 33.949 1.00 58.00 129 THR A O 1
ATOM 1018 N N . ASP A 1 130 ? -24.070 -12.662 35.109 1.00 71.88 130 ASP A N 1
ATOM 1019 C CA . ASP A 1 130 ? -25.071 -11.627 34.887 1.00 71.88 130 ASP A CA 1
ATOM 1020 C C . ASP A 1 130 ? -24.895 -11.009 33.490 1.00 71.88 130 ASP A C 1
ATOM 1022 O O . ASP A 1 130 ? -24.103 -10.089 33.260 1.00 71.88 130 ASP A O 1
ATOM 1026 N N . TRP A 1 131 ? -25.621 -11.578 32.526 1.00 73.50 131 TRP A N 1
ATOM 1027 C CA . TRP A 1 131 ? -25.593 -11.183 31.117 1.00 73.50 131 TRP A CA 1
ATOM 1028 C C . TRP A 1 131 ? -25.874 -9.687 30.910 1.00 73.50 131 TRP A C 1
ATOM 1030 O O . TRP A 1 131 ? -25.291 -9.062 30.023 1.00 73.50 131 TRP A O 1
ATOM 1040 N N . GLU A 1 132 ? -26.718 -9.085 31.751 1.00 74.38 132 GLU A N 1
ATOM 1041 C CA . GLU A 1 132 ? -27.037 -7.656 31.675 1.00 74.38 132 GLU A CA 1
ATOM 1042 C C . GLU A 1 132 ? -25.825 -6.788 32.029 1.00 74.38 132 GLU A C 1
ATOM 1044 O O . GLU A 1 132 ? -25.537 -5.795 31.354 1.00 74.38 132 GLU A O 1
ATOM 1049 N N . VAL A 1 133 ? -25.067 -7.194 33.051 1.00 72.69 133 VAL A N 1
ATOM 1050 C CA . VAL A 1 133 ? -23.831 -6.517 33.455 1.00 72.69 133 VAL A CA 1
ATOM 1051 C C . VAL A 1 133 ? -22.782 -6.650 32.356 1.00 72.69 133 VAL A C 1
ATOM 1053 O O . VAL A 1 133 ? -22.134 -5.658 32.015 1.00 72.69 133 VAL A O 1
ATOM 1056 N N . PHE A 1 134 ? -22.638 -7.833 31.754 1.00 75.38 134 PHE A N 1
ATOM 1057 C CA . PHE A 1 134 ? -21.746 -8.039 30.611 1.00 75.38 134 PHE A CA 1
ATOM 1058 C C . PHE A 1 134 ? -22.103 -7.117 29.433 1.00 75.38 134 PHE A C 1
ATOM 1060 O O . PHE A 1 134 ? -21.235 -6.392 28.937 1.00 75.38 134 PHE A O 1
ATOM 1067 N N . LEU A 1 135 ? -23.381 -7.062 29.042 1.00 74.25 135 LEU A N 1
ATOM 1068 C CA . LEU A 1 135 ? -23.868 -6.175 27.980 1.00 74.25 135 LEU A CA 1
ATOM 1069 C C . LEU A 1 135 ? -23.595 -4.696 28.281 1.00 74.25 135 LEU A C 1
ATOM 1071 O O . LEU A 1 135 ? -23.185 -3.952 27.389 1.00 74.25 135 LEU A O 1
ATOM 1075 N N . ALA A 1 136 ? -23.781 -4.257 29.528 1.00 77.62 136 ALA A N 1
ATOM 1076 C CA . ALA A 1 136 ? -23.501 -2.879 29.925 1.00 77.62 136 ALA A CA 1
ATOM 1077 C C . ALA A 1 136 ? -22.010 -2.525 29.776 1.00 77.62 136 ALA A C 1
ATOM 1079 O O . ALA A 1 136 ? -21.678 -1.469 29.228 1.00 77.62 136 ALA A O 1
ATOM 1080 N N . HIS A 1 137 ? -21.109 -3.417 30.202 1.00 78.62 137 HIS A N 1
ATOM 1081 C CA . HIS A 1 137 ? -19.664 -3.230 30.033 1.00 78.62 137 HIS A CA 1
ATOM 1082 C C . HIS A 1 137 ? -19.259 -3.242 28.558 1.00 78.62 137 HIS A C 1
ATOM 1084 O O . HIS A 1 137 ? -18.448 -2.414 28.141 1.00 78.62 137 HIS A O 1
ATOM 1090 N N . PHE A 1 138 ? -19.849 -4.134 27.762 1.00 79.88 138 PHE A N 1
ATOM 1091 C CA . PHE A 1 138 ? -19.586 -4.219 26.330 1.00 79.88 138 PHE A CA 1
ATOM 1092 C C . PHE A 1 138 ? -20.050 -2.960 25.585 1.00 79.88 138 PHE A C 1
ATOM 1094 O O . PHE A 1 138 ? -19.299 -2.392 24.793 1.00 79.88 138 PHE A O 1
ATOM 1101 N N . ASN A 1 139 ? -21.238 -2.443 25.903 1.00 80.56 139 ASN A N 1
ATOM 1102 C CA . ASN A 1 139 ? -21.730 -1.184 25.344 1.00 80.56 139 ASN A CA 1
ATOM 1103 C C . ASN A 1 139 ? -20.828 -0.003 25.719 1.00 80.56 139 ASN A C 1
ATOM 1105 O O . ASN A 1 139 ? -20.490 0.813 24.858 1.00 80.56 139 ASN A O 1
ATOM 1109 N N . LEU A 1 140 ? -20.381 0.069 26.977 1.00 82.25 140 LEU A N 1
ATOM 1110 C CA . LEU A 1 140 ? -19.436 1.095 27.417 1.00 82.25 140 LEU A CA 1
ATOM 1111 C C . LEU A 1 140 ? -18.098 0.988 26.669 1.00 82.25 140 LEU A C 1
ATOM 1113 O O . LEU A 1 140 ? -17.552 2.005 26.230 1.00 82.25 140 LEU A O 1
ATOM 1117 N N . PHE A 1 141 ? -17.591 -0.233 26.488 1.00 84.50 141 PHE A N 1
ATOM 1118 C CA . PHE A 1 141 ? -16.395 -0.500 25.697 1.00 84.50 141 PHE A CA 1
ATOM 1119 C C . PHE A 1 141 ? -16.562 -0.028 24.249 1.00 84.50 141 PHE A C 1
ATOM 1121 O O . PHE A 1 141 ? -15.727 0.739 23.775 1.00 84.50 141 PHE A O 1
ATOM 1128 N N . ASN A 1 142 ? -17.663 -0.375 23.579 1.00 83.69 142 ASN A N 1
ATOM 1129 C CA . ASN A 1 142 ? -17.936 0.046 22.201 1.00 83.69 142 ASN A CA 1
ATOM 1130 C C . ASN A 1 142 ? -18.017 1.573 22.064 1.00 83.69 142 ASN A C 1
ATOM 1132 O O . ASN A 1 142 ? -17.429 2.156 21.149 1.00 83.69 142 ASN A O 1
ATOM 1136 N N . MET A 1 143 ? -18.673 2.247 23.014 1.00 84.81 143 MET A N 1
ATOM 1137 C CA . MET A 1 143 ? -18.743 3.711 23.045 1.00 84.81 143 MET A CA 1
ATOM 1138 C C . MET A 1 143 ? -17.364 4.368 23.180 1.00 84.81 143 MET A C 1
ATOM 1140 O O . MET A 1 143 ? -17.123 5.430 22.597 1.00 84.81 143 MET A O 1
ATOM 1144 N N . MET A 1 144 ? -16.458 3.762 23.952 1.00 86.38 144 MET A N 1
ATOM 1145 C CA . MET A 1 144 ? -15.076 4.228 24.065 1.00 86.38 144 MET A CA 1
ATOM 1146 C C . MET A 1 144 ? -14.247 3.916 22.831 1.00 86.38 144 MET A C 1
ATOM 1148 O O . MET A 1 144 ? -13.494 4.776 22.372 1.00 86.38 144 MET A O 1
ATOM 1152 N N . HIS A 1 145 ? -14.373 2.696 22.315 1.00 88.56 145 HIS A N 1
ATOM 1153 C CA . HIS A 1 145 ? -13.646 2.208 21.155 1.00 88.56 145 HIS A CA 1
ATOM 1154 C C . HIS A 1 145 ? -13.859 3.138 19.959 1.00 88.56 145 HIS A C 1
ATOM 1156 O O . HIS A 1 145 ? -12.894 3.624 19.366 1.00 88.56 145 HIS A O 1
ATOM 1162 N N . ALA A 1 146 ? -15.111 3.540 19.721 1.00 87.81 146 ALA A N 1
ATOM 1163 C CA . ALA A 1 146 ? -15.487 4.484 18.671 1.00 87.81 146 ALA A CA 1
ATOM 1164 C C . ALA A 1 146 ? -14.713 5.822 18.706 1.00 87.81 146 ALA A C 1
ATOM 1166 O O . ALA A 1 146 ? -14.603 6.501 17.685 1.00 87.81 146 ALA A O 1
ATOM 1167 N N . LYS A 1 147 ? -14.150 6.233 19.855 1.00 90.50 147 LYS A N 1
ATOM 1168 C CA . LYS A 1 147 ? -13.390 7.492 19.975 1.00 90.50 147 LYS A CA 1
ATOM 1169 C C . LYS A 1 147 ? -11.989 7.427 19.375 1.00 90.50 147 LYS A C 1
ATOM 1171 O O . LYS A 1 147 ? -11.467 8.464 18.967 1.00 90.50 147 LYS A O 1
ATOM 1176 N N . TRP A 1 148 ? -11.371 6.250 19.330 1.00 93.19 148 TRP A N 1
ATOM 1177 C CA . TRP A 1 148 ? -9.990 6.084 18.863 1.00 93.19 148 TRP A CA 1
ATOM 1178 C C . TRP A 1 148 ? -9.854 5.124 17.678 1.00 93.19 148 TRP A C 1
ATOM 1180 O O . TRP A 1 148 ? -8.875 5.232 16.939 1.00 93.19 148 TRP A O 1
ATOM 1190 N N . GLN A 1 149 ? -10.869 4.297 17.417 1.00 92.00 149 GLN A N 1
ATOM 1191 C CA . GLN A 1 149 ? -10.916 3.348 16.303 1.00 92.00 149 GLN A CA 1
ATOM 1192 C C . GLN A 1 149 ? -10.672 4.002 14.939 1.00 92.00 149 GLN A C 1
ATOM 1194 O O . GLN A 1 149 ? -10.014 3.417 14.087 1.00 92.00 149 GLN A O 1
ATOM 1199 N N . GLY A 1 150 ? -11.134 5.239 14.722 1.00 93.75 150 GLY A N 1
ATOM 1200 C CA . GLY A 1 150 ? -10.852 5.963 13.479 1.00 93.75 150 GLY A CA 1
ATOM 1201 C C . GLY A 1 150 ? -9.351 6.175 13.246 1.00 93.75 150 GLY A C 1
ATOM 1202 O O . GLY A 1 150 ? -8.847 5.906 12.159 1.00 93.75 150 GLY A O 1
ATOM 1203 N N . HIS A 1 151 ? -8.613 6.598 14.276 1.00 95.62 151 HIS A N 1
ATOM 1204 C CA . HIS A 1 151 ? -7.166 6.818 14.176 1.00 95.62 151 HIS A CA 1
ATOM 1205 C C . HIS A 1 151 ? -6.420 5.509 13.900 1.00 95.62 151 HIS A C 1
ATOM 1207 O O . HIS A 1 151 ? -5.528 5.474 13.056 1.00 95.62 151 HIS A O 1
ATOM 1213 N N . GLU A 1 152 ? -6.821 4.425 14.559 1.00 95.19 152 GLU A N 1
ATOM 1214 C CA . GLU A 1 152 ? -6.259 3.098 14.314 1.00 95.19 152 GLU A CA 1
ATOM 1215 C C . GLU A 1 152 ? -6.584 2.577 12.904 1.00 95.19 152 GLU A C 1
ATOM 1217 O O . GLU A 1 152 ? -5.719 2.043 12.211 1.00 95.19 152 GLU A O 1
ATOM 1222 N N . ALA A 1 153 ? -7.817 2.759 12.436 1.00 94.50 153 ALA A N 1
ATOM 1223 C CA . ALA A 1 153 ? -8.223 2.321 11.109 1.00 94.50 153 ALA A CA 1
ATOM 1224 C C . ALA A 1 153 ? -7.408 3.025 10.015 1.00 94.50 153 ALA A C 1
ATOM 1226 O O . ALA A 1 153 ? -6.843 2.375 9.131 1.00 94.50 153 ALA A O 1
ATOM 1227 N N . TYR A 1 154 ? -7.286 4.354 10.090 1.00 96.38 154 TYR A N 1
ATOM 1228 C CA . TYR A 1 154 ? -6.509 5.110 9.108 1.00 96.38 154 TYR A CA 1
ATOM 1229 C C . TYR A 1 154 ? -4.993 4.900 9.256 1.00 96.38 154 TYR A C 1
ATOM 1231 O O . TYR A 1 154 ? -4.287 4.984 8.247 1.00 96.38 154 TYR A O 1
ATOM 1239 N N . SER A 1 155 ? -4.471 4.566 10.446 1.00 97.19 155 SER A N 1
ATOM 1240 C CA . SER A 1 155 ? -3.059 4.169 10.579 1.00 97.19 155 SER A CA 1
ATOM 1241 C C . SER A 1 155 ? -2.769 2.907 9.761 1.00 97.19 155 SER A C 1
ATOM 1243 O O . SER A 1 155 ? -1.830 2.887 8.970 1.00 97.19 155 SER A O 1
ATOM 1245 N N . ARG A 1 156 ? -3.646 1.898 9.814 1.00 95.69 156 ARG A N 1
ATOM 1246 C CA . ARG A 1 156 ? -3.520 0.672 9.003 1.00 95.69 156 ARG A CA 1
ATOM 1247 C C . ARG A 1 156 ? -3.617 0.952 7.501 1.00 95.69 156 ARG A C 1
ATOM 1249 O O . ARG A 1 156 ? -2.802 0.441 6.732 1.00 95.69 156 ARG A O 1
ATOM 1256 N N . VAL A 1 157 ? -4.563 1.794 7.075 1.00 96.69 157 VAL A N 1
ATOM 1257 C CA . VAL A 1 157 ? -4.718 2.191 5.659 1.00 96.69 157 VAL A CA 1
ATOM 1258 C C . VAL A 1 157 ? -3.471 2.911 5.140 1.00 96.69 157 VAL A C 1
ATOM 1260 O O . VAL A 1 157 ? -2.993 2.618 4.042 1.00 96.69 157 VAL A O 1
ATOM 1263 N N . THR A 1 158 ? -2.930 3.848 5.920 1.00 97.50 158 THR A N 1
ATOM 1264 C CA . THR A 1 158 ? -1.728 4.614 5.545 1.00 97.50 158 THR A CA 1
ATOM 1265 C C . THR A 1 158 ? -0.472 3.753 5.576 1.00 97.50 158 THR A C 1
ATOM 1267 O O . THR A 1 158 ? 0.340 3.849 4.659 1.00 97.50 158 THR A O 1
ATOM 1270 N N . MET A 1 159 ? -0.346 2.836 6.538 1.00 97.88 159 MET A N 1
ATOM 1271 C CA . MET A 1 159 ? 0.716 1.830 6.559 1.00 97.88 159 MET A CA 1
ATOM 1272 C C . MET A 1 159 ? 0.673 0.948 5.311 1.00 97.88 159 MET A C 1
ATOM 1274 O O . MET A 1 159 ? 1.689 0.780 4.639 1.00 97.88 159 MET A O 1
ATOM 1278 N N . CYS A 1 160 ? -0.507 0.418 4.974 1.00 97.19 160 CYS A N 1
ATOM 1279 C CA . CYS A 1 160 ? -0.697 -0.425 3.798 1.00 97.19 160 CYS A CA 1
ATOM 1280 C C . CYS A 1 160 ? -0.292 0.327 2.521 1.00 97.19 160 CYS A C 1
ATOM 1282 O O . CYS A 1 160 ? 0.479 -0.177 1.701 1.00 97.19 160 CYS A O 1
ATOM 1284 N N . TRP A 1 161 ? -0.730 1.577 2.382 1.00 97.81 161 TRP A N 1
ATOM 1285 C CA . TRP A 1 161 ? -0.350 2.401 1.242 1.00 97.81 161 TRP A CA 1
ATOM 1286 C C . TRP A 1 161 ? 1.148 2.704 1.199 1.00 97.81 161 TRP A C 1
ATOM 1288 O O . TRP A 1 161 ? 1.771 2.556 0.149 1.00 97.81 161 TRP A O 1
ATOM 1298 N N . GLY A 1 162 ? 1.735 3.084 2.335 1.00 98.25 162 GLY A N 1
ATOM 1299 C CA . GLY A 1 162 ? 3.154 3.406 2.451 1.00 98.25 162 GLY A CA 1
ATOM 1300 C C . GLY A 1 162 ? 4.044 2.225 2.070 1.00 98.25 162 GLY A C 1
ATOM 1301 O O . GLY A 1 162 ? 4.931 2.368 1.229 1.00 98.25 162 GLY A O 1
ATOM 1302 N N . THR A 1 163 ? 3.744 1.035 2.594 1.00 98.44 163 THR A N 1
ATOM 1303 C CA . THR A 1 163 ? 4.435 -0.211 2.226 1.00 98.44 163 THR A CA 1
ATOM 1304 C C . THR A 1 163 ? 4.273 -0.523 0.740 1.00 98.44 163 THR A C 1
ATOM 1306 O O . THR A 1 163 ? 5.240 -0.889 0.076 1.00 98.44 163 THR A O 1
ATOM 1309 N N . ASN A 1 164 ? 3.077 -0.328 0.182 1.00 98.00 164 ASN A N 1
ATOM 1310 C CA . ASN A 1 164 ? 2.831 -0.558 -1.238 1.00 98.00 164 ASN A CA 1
ATOM 1311 C C . ASN A 1 164 ? 3.656 0.382 -2.138 1.00 98.00 164 ASN A C 1
ATOM 1313 O O . ASN A 1 164 ? 4.255 -0.058 -3.118 1.00 98.00 164 ASN A O 1
ATOM 1317 N N . GLN A 1 165 ? 3.733 1.667 -1.782 1.00 98.12 165 GLN A N 1
ATOM 1318 C CA . GLN A 1 165 ? 4.570 2.647 -2.480 1.00 98.12 165 GLN A CA 1
ATOM 1319 C C . GLN A 1 165 ? 6.064 2.324 -2.349 1.00 98.12 165 GLN A C 1
ATOM 1321 O O . GLN A 1 165 ? 6.806 2.465 -3.319 1.00 98.12 165 GLN A O 1
ATOM 1326 N N . MET A 1 166 ? 6.500 1.808 -1.195 1.00 98.44 166 MET A N 1
ATOM 1327 C CA . MET A 1 166 ? 7.879 1.356 -0.987 1.00 98.44 166 MET A CA 1
ATOM 1328 C C . MET A 1 166 ? 8.242 0.175 -1.902 1.00 98.44 166 MET A C 1
ATOM 1330 O O . MET A 1 166 ? 9.319 0.164 -2.494 1.00 98.44 166 MET A O 1
ATOM 1334 N N . ILE A 1 167 ? 7.332 -0.791 -2.076 1.00 98.38 167 ILE A N 1
ATOM 1335 C CA . ILE A 1 167 ? 7.528 -1.925 -2.994 1.00 98.38 167 ILE A CA 1
ATOM 1336 C C . ILE A 1 167 ? 7.686 -1.435 -4.444 1.00 98.38 167 ILE A C 1
ATOM 1338 O O . ILE A 1 167 ? 8.597 -1.880 -5.148 1.00 98.38 167 ILE A O 1
ATOM 1342 N N . PHE A 1 168 ? 6.865 -0.475 -4.889 1.00 98.06 168 PHE A N 1
ATOM 1343 C CA . PHE A 1 168 ? 7.036 0.138 -6.213 1.00 98.06 168 PHE A CA 1
ATOM 1344 C C . PHE A 1 168 ? 8.335 0.936 -6.334 1.00 98.06 168 PHE A C 1
ATOM 1346 O O . PHE A 1 168 ? 8.991 0.864 -7.373 1.00 98.06 168 PHE A O 1
ATOM 1353 N N . ALA A 1 169 ? 8.755 1.640 -5.282 1.00 97.75 169 ALA A N 1
ATOM 1354 C CA . ALA A 1 169 ? 10.041 2.325 -5.273 1.00 97.75 169 ALA A CA 1
ATOM 1355 C C . ALA A 1 169 ? 11.202 1.334 -5.477 1.00 97.75 169 ALA A C 1
ATOM 1357 O O . ALA A 1 169 ? 12.108 1.614 -6.261 1.00 97.75 169 ALA A O 1
ATOM 1358 N N . PHE A 1 170 ? 11.149 0.139 -4.873 1.00 98.12 170 PHE A N 1
ATOM 1359 C CA . PHE A 1 170 ? 12.131 -0.918 -5.145 1.00 98.12 170 PHE A CA 1
ATOM 1360 C C . PHE A 1 170 ? 12.069 -1.443 -6.584 1.00 98.12 170 PHE A C 1
ATOM 1362 O O . PHE A 1 170 ? 13.115 -1.717 -7.175 1.00 98.12 170 PHE A O 1
ATOM 1369 N N . ALA A 1 171 ? 10.879 -1.541 -7.183 1.00 98.00 171 ALA A N 1
ATOM 1370 C CA . ALA A 1 171 ? 10.747 -1.901 -8.594 1.00 98.00 171 ALA A CA 1
ATOM 1371 C C . ALA A 1 171 ? 11.425 -0.860 -9.509 1.00 98.00 171 ALA A C 1
ATOM 1373 O O . ALA A 1 171 ? 12.247 -1.225 -10.351 1.00 98.00 171 ALA A O 1
ATOM 1374 N N . TYR A 1 172 ? 11.167 0.436 -9.299 1.00 97.00 172 TYR A N 1
ATOM 1375 C CA . TYR A 1 172 ? 11.819 1.506 -10.068 1.00 97.00 172 TYR A CA 1
ATOM 1376 C C . TYR A 1 172 ? 13.327 1.576 -9.818 1.00 97.00 172 TYR A C 1
ATOM 1378 O O . TYR A 1 172 ? 14.098 1.753 -10.759 1.00 97.00 172 TYR A O 1
ATOM 1386 N N . PHE A 1 173 ? 13.764 1.373 -8.574 1.00 96.56 173 PHE A N 1
ATOM 1387 C CA . PHE A 1 173 ? 15.183 1.277 -8.235 1.00 96.56 173 PHE A CA 1
ATOM 1388 C C . PHE A 1 173 ? 15.873 0.154 -9.016 1.00 96.56 173 PHE A C 1
ATOM 1390 O O . PHE A 1 173 ? 16.982 0.338 -9.518 1.00 96.56 173 PHE A O 1
ATOM 1397 N N . SER A 1 174 ? 15.207 -0.993 -9.164 1.00 97.25 174 SER A N 1
ATOM 1398 C CA . SER A 1 174 ? 15.737 -2.111 -9.941 1.00 97.25 174 SER A CA 1
ATOM 1399 C C . SER A 1 174 ? 15.872 -1.784 -11.429 1.00 97.25 174 SER A C 1
ATOM 1401 O O . SER A 1 174 ? 16.902 -2.099 -12.025 1.00 97.25 174 SER A O 1
ATOM 1403 N N . LEU A 1 175 ? 14.901 -1.078 -12.020 1.00 96.25 175 LEU A N 1
ATOM 1404 C CA . LEU A 1 175 ? 15.017 -0.597 -13.404 1.00 96.25 175 LEU A CA 1
ATOM 1405 C C . LEU A 1 175 ? 16.212 0.352 -13.581 1.00 96.25 175 LEU A C 1
ATOM 1407 O O . LEU A 1 175 ? 16.970 0.194 -14.534 1.00 96.25 175 LEU A O 1
ATOM 1411 N N . ILE A 1 176 ? 16.414 1.281 -12.641 1.00 95.19 176 ILE A N 1
ATOM 1412 C CA . ILE A 1 176 ? 17.533 2.240 -12.656 1.00 95.19 176 ILE A CA 1
ATOM 1413 C C . ILE A 1 176 ? 18.894 1.538 -12.509 1.00 95.19 176 ILE A C 1
ATOM 1415 O O . ILE A 1 176 ? 19.861 1.894 -13.172 1.00 95.19 176 ILE A O 1
ATOM 1419 N N . TYR A 1 177 ? 19.019 0.559 -11.612 1.00 94.44 177 TYR A N 1
ATOM 1420 C CA . TYR A 1 177 ? 20.324 -0.047 -11.330 1.00 94.44 177 TYR A CA 1
ATOM 1421 C C . TYR A 1 177 ? 20.603 -1.297 -12.159 1.00 94.44 177 TYR A C 1
ATOM 1423 O O . TYR A 1 177 ? 21.633 -1.384 -12.822 1.00 94.44 177 TYR A O 1
ATOM 1431 N N . TYR A 1 178 ? 19.710 -2.282 -12.128 1.00 95.31 178 TYR A N 1
ATOM 1432 C CA . TYR A 1 178 ? 19.912 -3.533 -12.857 1.00 95.31 178 TYR A CA 1
ATOM 1433 C C . TYR A 1 178 ? 19.616 -3.379 -14.345 1.00 95.31 178 TYR A C 1
ATOM 1435 O O . TYR A 1 178 ? 20.329 -3.972 -15.153 1.00 95.31 178 TYR A O 1
ATOM 1443 N N . GLY A 1 179 ? 18.609 -2.574 -14.697 1.00 93.75 179 GLY A N 1
ATOM 1444 C CA . GLY A 1 179 ? 18.201 -2.356 -16.083 1.00 93.75 179 GLY A CA 1
ATOM 1445 C C . GLY A 1 179 ? 19.234 -1.544 -16.853 1.00 93.75 179 GLY A C 1
ATOM 1446 O O . GLY A 1 179 ? 19.878 -2.079 -17.752 1.00 93.75 179 GLY A O 1
ATOM 1447 N N . THR A 1 180 ? 19.427 -0.284 -16.460 1.00 91.50 180 THR A N 1
ATOM 1448 C CA . THR A 1 180 ? 20.265 0.660 -17.215 1.00 91.50 180 THR A CA 1
ATOM 1449 C C . THR A 1 180 ? 21.731 0.624 -16.786 1.00 91.50 180 THR A C 1
ATOM 1451 O O . THR A 1 180 ? 22.605 0.411 -17.623 1.00 91.50 180 THR A O 1
ATOM 1454 N N . PHE A 1 181 ? 22.033 0.769 -15.490 1.00 90.62 181 PHE A N 1
ATOM 1455 C CA . PHE A 1 181 ? 23.423 0.913 -15.029 1.00 90.62 181 PHE A CA 1
ATOM 1456 C C . PHE A 1 181 ? 24.269 -0.364 -15.187 1.00 90.62 181 PHE A C 1
ATOM 1458 O O . PHE A 1 181 ? 25.387 -0.306 -15.693 1.00 90.62 181 PHE A O 1
ATOM 1465 N N . PHE A 1 182 ? 23.755 -1.525 -14.770 1.00 92.75 182 PHE A N 1
ATOM 1466 C CA . PHE A 1 182 ? 24.457 -2.806 -14.930 1.00 92.75 182 PHE A CA 1
ATOM 1467 C C . PHE A 1 182 ? 24.214 -3.473 -16.291 1.00 92.75 182 PHE A C 1
ATOM 1469 O O . PHE A 1 182 ? 24.913 -4.427 -16.630 1.00 92.75 182 PHE A O 1
ATOM 1476 N N . GLY A 1 183 ? 23.215 -3.019 -17.054 1.00 90.38 183 GLY A N 1
ATOM 1477 C CA . GLY A 1 183 ? 22.843 -3.603 -18.345 1.00 90.38 183 GLY A CA 1
ATOM 1478 C C . GLY A 1 183 ? 22.241 -5.015 -18.268 1.00 90.38 183 GLY A C 1
ATOM 1479 O O . GLY A 1 183 ? 22.105 -5.680 -19.296 1.00 90.38 183 GLY A O 1
ATOM 1480 N N . ASN A 1 184 ? 21.871 -5.509 -17.078 1.00 95.50 184 ASN A N 1
ATOM 1481 C CA . ASN A 1 184 ? 21.258 -6.828 -16.900 1.00 95.50 184 ASN A CA 1
ATOM 1482 C C . ASN A 1 184 ? 19.724 -6.728 -16.880 1.00 95.50 184 ASN A C 1
ATOM 1484 O O . ASN A 1 184 ? 19.066 -6.779 -15.836 1.00 95.50 184 ASN A O 1
ATOM 1488 N N . ARG A 1 185 ? 19.152 -6.630 -18.081 1.00 93.56 185 ARG A N 1
ATOM 1489 C CA . ARG A 1 185 ? 17.713 -6.416 -18.305 1.00 93.56 185 ARG A CA 1
ATOM 1490 C C . ARG A 1 185 ? 16.837 -7.533 -17.748 1.00 93.56 185 ARG A C 1
ATOM 1492 O O . ARG A 1 185 ? 15.790 -7.267 -17.169 1.00 93.56 185 ARG A O 1
ATOM 1499 N N . ILE A 1 186 ? 17.270 -8.785 -17.905 1.00 96.25 186 ILE A N 1
ATOM 1500 C CA . ILE A 1 186 ? 16.490 -9.951 -17.469 1.00 96.25 186 ILE A CA 1
ATOM 1501 C C . ILE A 1 186 ? 16.328 -9.924 -15.948 1.00 96.25 186 ILE A C 1
ATOM 1503 O O . ILE A 1 186 ? 15.217 -10.097 -15.450 1.00 96.25 186 ILE A O 1
ATOM 1507 N N . ALA A 1 187 ? 17.412 -9.643 -15.216 1.00 97.06 187 ALA A N 1
ATOM 1508 C CA . ALA A 1 187 ? 17.361 -9.521 -13.763 1.00 97.06 187 ALA A CA 1
ATOM 1509 C C . ALA A 1 187 ? 16.455 -8.361 -13.319 1.00 97.06 187 ALA A C 1
ATOM 1511 O O . ALA A 1 187 ? 15.639 -8.534 -12.412 1.00 97.06 187 ALA A O 1
ATOM 1512 N N . ALA A 1 188 ? 16.550 -7.207 -13.990 1.00 97.19 188 ALA A N 1
ATOM 1513 C CA . ALA A 1 188 ? 15.715 -6.046 -13.693 1.00 97.19 188 ALA A CA 1
ATOM 1514 C C . ALA A 1 188 ? 14.221 -6.360 -13.864 1.00 97.19 188 ALA A C 1
ATOM 1516 O O . ALA A 1 188 ? 13.440 -6.173 -12.931 1.00 97.19 188 ALA A O 1
ATOM 1517 N N . TYR A 1 189 ? 13.823 -6.910 -15.016 1.00 97.56 189 TYR A N 1
ATOM 1518 C CA . TYR A 1 189 ? 12.422 -7.235 -15.293 1.00 97.56 189 TYR A CA 1
ATOM 1519 C C . TYR A 1 189 ? 11.881 -8.350 -14.395 1.00 97.56 189 TYR A C 1
ATOM 1521 O O . TYR A 1 189 ? 10.743 -8.255 -13.936 1.00 97.56 189 TYR A O 1
ATOM 1529 N N . ALA A 1 190 ? 12.690 -9.368 -14.086 1.00 98.19 190 ALA A N 1
ATOM 1530 C CA . ALA A 1 190 ? 12.300 -10.415 -13.143 1.00 98.19 190 ALA A CA 1
ATOM 1531 C C . ALA A 1 190 ? 12.021 -9.839 -11.745 1.00 98.19 190 ALA A C 1
ATOM 1533 O O . ALA A 1 190 ? 11.012 -10.174 -11.122 1.00 98.19 190 ALA A O 1
ATOM 1534 N N . PHE A 1 191 ? 12.873 -8.928 -11.268 1.00 98.31 191 PHE A N 1
ATOM 1535 C CA . PHE A 1 191 ? 12.687 -8.274 -9.975 1.00 98.31 191 PHE A CA 1
ATOM 1536 C C . PHE A 1 191 ? 11.474 -7.336 -9.963 1.00 98.31 191 PHE A C 1
ATOM 1538 O O . PHE A 1 191 ? 10.710 -7.322 -9.000 1.00 98.31 191 PHE A O 1
ATOM 1545 N N . VAL A 1 192 ? 11.263 -6.574 -11.037 1.00 98.19 192 VAL A N 1
ATOM 1546 C CA . VAL A 1 192 ? 10.092 -5.699 -11.194 1.00 98.19 192 VAL A CA 1
ATOM 1547 C C . VAL A 1 192 ? 8.798 -6.506 -11.178 1.00 98.19 192 VAL A C 1
ATOM 1549 O O . VAL A 1 192 ? 7.854 -6.134 -10.477 1.00 98.19 192 VAL A O 1
ATOM 1552 N N . LEU A 1 193 ? 8.757 -7.628 -11.901 1.00 98.00 193 LEU A N 1
ATOM 1553 C CA . LEU A 1 193 ? 7.617 -8.539 -11.890 1.00 98.00 193 LEU A CA 1
ATOM 1554 C C . LEU A 1 193 ? 7.361 -9.072 -10.477 1.00 98.00 193 LEU A C 1
ATOM 1556 O O . LEU A 1 193 ? 6.233 -8.989 -9.995 1.00 98.00 193 LEU A O 1
ATOM 1560 N N . LEU A 1 194 ? 8.409 -9.551 -9.799 1.00 98.31 194 LEU A N 1
ATOM 1561 C CA . LEU A 1 194 ? 8.321 -10.040 -8.424 1.00 98.31 194 LEU A CA 1
ATOM 1562 C C . LEU A 1 194 ? 7.741 -8.974 -7.484 1.00 98.31 194 LEU A C 1
ATOM 1564 O O . LEU A 1 194 ? 6.774 -9.244 -6.776 1.00 98.31 194 LEU A O 1
ATOM 1568 N N . MET A 1 195 ? 8.280 -7.754 -7.512 1.00 98.38 195 MET A N 1
ATOM 1569 C CA . MET A 1 195 ? 7.804 -6.659 -6.662 1.00 98.38 195 MET A CA 1
ATOM 1570 C C . MET A 1 195 ? 6.367 -6.251 -6.991 1.00 98.38 195 MET A C 1
ATOM 1572 O O . MET A 1 195 ? 5.576 -6.013 -6.082 1.00 98.38 195 MET A O 1
ATOM 1576 N N . THR A 1 196 ? 5.983 -6.242 -8.267 1.00 98.00 196 THR A N 1
ATOM 1577 C CA . THR A 1 196 ? 4.605 -5.923 -8.678 1.00 98.00 196 THR A CA 1
ATOM 1578 C C . THR A 1 196 ? 3.616 -6.988 -8.191 1.00 98.00 196 THR A C 1
ATOM 1580 O O . THR A 1 196 ? 2.543 -6.655 -7.687 1.00 98.00 196 THR A O 1
ATOM 1583 N N . VAL A 1 197 ? 3.991 -8.270 -8.255 1.00 98.25 197 VAL A N 1
ATOM 1584 C CA . VAL A 1 197 ? 3.189 -9.375 -7.703 1.00 98.25 197 VAL A CA 1
ATOM 1585 C C . VAL A 1 197 ? 3.086 -9.269 -6.179 1.00 98.25 197 VAL A C 1
ATOM 1587 O O . VAL A 1 197 ? 1.984 -9.372 -5.640 1.00 98.25 197 VAL A O 1
ATOM 1590 N N . CYS A 1 198 ? 4.192 -8.995 -5.481 1.00 98.38 198 CYS A N 1
ATOM 1591 C CA . CYS A 1 198 ? 4.186 -8.764 -4.034 1.00 98.38 198 CYS A CA 1
ATOM 1592 C C . CYS A 1 198 ? 3.276 -7.590 -3.646 1.00 98.38 198 CYS A C 1
ATOM 1594 O O . CYS A 1 198 ? 2.495 -7.714 -2.706 1.00 98.38 198 CYS A O 1
ATOM 1596 N N . SER A 1 199 ? 3.327 -6.480 -4.387 1.00 97.94 199 SER A N 1
ATOM 1597 C CA . SER A 1 199 ? 2.445 -5.320 -4.203 1.00 97.94 199 SER A CA 1
ATOM 1598 C C . SER A 1 199 ? 0.967 -5.693 -4.380 1.00 97.94 199 SER A C 1
ATOM 1600 O O . SER A 1 199 ? 0.135 -5.360 -3.533 1.00 97.94 199 SER A O 1
ATOM 1602 N N . TYR A 1 200 ? 0.640 -6.448 -5.433 1.00 97.62 200 TYR A N 1
ATOM 1603 C CA . TYR A 1 200 ? -0.724 -6.909 -5.693 1.00 97.62 200 TYR A CA 1
ATOM 1604 C C . TYR A 1 200 ? -1.257 -7.812 -4.573 1.00 97.62 200 TYR A C 1
ATOM 1606 O O . TYR A 1 200 ? -2.369 -7.597 -4.087 1.00 97.62 200 TYR A O 1
ATOM 1614 N N . ILE A 1 201 ? -0.456 -8.784 -4.125 1.00 97.50 201 ILE A N 1
ATOM 1615 C CA . ILE A 1 201 ? -0.812 -9.666 -3.005 1.00 97.50 201 ILE A CA 1
ATOM 1616 C C . ILE A 1 201 ? -0.981 -8.844 -1.725 1.00 97.50 201 ILE A C 1
ATOM 1618 O O . ILE A 1 201 ? -1.974 -9.007 -1.021 1.00 97.50 201 ILE A O 1
ATOM 1622 N N . HIS A 1 202 ? -0.050 -7.931 -1.446 1.00 97.38 202 HIS A N 1
ATOM 1623 C CA . HIS A 1 202 ? -0.079 -7.092 -0.255 1.00 97.38 202 HIS A CA 1
ATOM 1624 C C . HIS A 1 202 ? -1.375 -6.273 -0.163 1.00 97.38 202 HIS A C 1
ATOM 1626 O O . HIS A 1 202 ? -2.048 -6.316 0.866 1.00 97.38 202 HIS A O 1
ATOM 1632 N N . ILE A 1 203 ? -1.787 -5.587 -1.235 1.00 96.62 203 ILE A N 1
ATOM 1633 C CA . ILE A 1 203 ? -3.075 -4.872 -1.242 1.00 96.62 203 ILE A CA 1
ATOM 1634 C C . ILE A 1 203 ? -4.250 -5.855 -1.150 1.00 96.62 203 ILE A C 1
ATOM 1636 O O . ILE A 1 203 ? -5.203 -5.597 -0.414 1.00 96.62 203 ILE A O 1
ATOM 1640 N N . GLY A 1 204 ? -4.182 -6.990 -1.851 1.00 95.56 204 GLY A N 1
ATOM 1641 C CA . GLY A 1 204 ? -5.241 -8.001 -1.857 1.00 95.56 204 GLY A CA 1
ATOM 1642 C C . GLY A 1 204 ? -5.529 -8.610 -0.482 1.00 95.56 204 GLY A C 1
ATOM 1643 O O . GLY A 1 204 ? -6.684 -8.878 -0.172 1.00 95.56 204 GLY A O 1
ATOM 1644 N N . VAL A 1 205 ? -4.510 -8.777 0.366 1.00 94.94 205 VAL A N 1
ATOM 1645 C CA . VAL A 1 205 ? -4.679 -9.266 1.749 1.00 94.94 205 VAL A CA 1
ATOM 1646 C C . VAL A 1 205 ? -5.341 -8.214 2.648 1.00 94.94 205 VAL A C 1
ATOM 1648 O O . VAL A 1 205 ? -6.090 -8.556 3.561 1.00 94.94 205 VAL A O 1
ATOM 1651 N N . ASN A 1 206 ? -5.097 -6.929 2.383 1.00 95.56 206 ASN A N 1
ATOM 1652 C CA . ASN A 1 206 ? -5.584 -5.826 3.213 1.00 95.56 206 ASN A CA 1
ATOM 1653 C C . ASN A 1 206 ? -6.966 -5.290 2.799 1.00 95.56 206 ASN A C 1
ATOM 1655 O O . ASN A 1 206 ? -7.554 -4.496 3.536 1.00 95.56 206 ASN A O 1
ATOM 1659 N N . THR A 1 207 ? -7.484 -5.678 1.629 1.00 95.06 207 THR A N 1
ATOM 1660 C CA . THR A 1 207 ? -8.700 -5.090 1.049 1.00 95.06 207 THR A CA 1
ATOM 1661 C C . THR A 1 207 ? -9.744 -6.136 0.668 1.00 95.06 207 THR A C 1
ATOM 1663 O O . THR A 1 207 ? -9.436 -7.220 0.177 1.00 95.06 207 THR A O 1
ATOM 1666 N N . VAL A 1 208 ? -11.019 -5.791 0.854 1.00 94.38 208 VAL A N 1
ATOM 1667 C CA . VAL A 1 208 ? -12.172 -6.602 0.446 1.00 94.38 208 VAL A CA 1
ATOM 1668 C C . VAL A 1 208 ? -12.737 -6.023 -0.847 1.00 94.38 208 VAL A C 1
ATOM 1670 O O . VAL A 1 208 ? -13.639 -5.184 -0.855 1.00 94.38 208 VAL A O 1
ATOM 1673 N N . LEU A 1 209 ? -12.154 -6.451 -1.965 1.00 95.19 209 LEU A N 1
ATOM 1674 C CA . LEU A 1 209 ? -12.513 -5.974 -3.301 1.00 95.19 209 LEU A CA 1
ATOM 1675 C C . LEU A 1 209 ? -13.402 -6.969 -4.044 1.00 95.19 209 LEU A C 1
ATOM 1677 O O . LEU A 1 209 ? -13.152 -8.179 -4.020 1.00 95.19 209 LEU A O 1
ATOM 1681 N N . THR A 1 210 ? -14.380 -6.442 -4.779 1.00 96.56 210 THR A N 1
ATOM 1682 C CA . THR A 1 210 ? -15.157 -7.197 -5.774 1.00 96.56 210 THR A CA 1
ATOM 1683 C C . THR A 1 210 ? -14.273 -7.610 -6.957 1.00 96.56 210 THR A C 1
ATOM 1685 O O . THR A 1 210 ? -13.244 -6.992 -7.225 1.00 96.56 210 THR A O 1
ATOM 1688 N N . ASN A 1 211 ? -14.681 -8.621 -7.734 1.00 97.50 211 ASN A N 1
ATOM 1689 C CA . ASN A 1 211 ? -13.899 -9.084 -8.894 1.00 97.50 211 ASN A CA 1
ATOM 1690 C C . ASN A 1 211 ? -13.616 -7.970 -9.919 1.00 97.50 211 ASN A C 1
ATOM 1692 O O . ASN A 1 211 ? -12.532 -7.926 -10.497 1.00 97.50 211 ASN A O 1
ATOM 1696 N N . ARG A 1 212 ? -14.559 -7.035 -10.108 1.00 97.94 212 ARG A N 1
ATOM 1697 C CA . ARG A 1 212 ? -14.375 -5.877 -10.998 1.00 97.94 212 ARG A CA 1
ATOM 1698 C C . ARG A 1 212 ? -13.326 -4.910 -10.452 1.00 97.94 212 ARG A C 1
ATOM 1700 O O . ARG A 1 212 ? -12.427 -4.519 -11.187 1.00 97.94 212 ARG A O 1
ATOM 1707 N N . GLU A 1 213 ? -13.402 -4.573 -9.166 1.00 97.38 213 GLU A N 1
ATOM 1708 C CA . GLU A 1 213 ? -12.416 -3.714 -8.494 1.00 97.38 213 GLU A CA 1
ATOM 1709 C C . GLU A 1 213 ? -11.016 -4.347 -8.499 1.00 97.38 213 GLU A C 1
ATOM 1711 O O . GLU A 1 213 ? -10.038 -3.648 -8.750 1.00 97.38 213 GLU A O 1
ATOM 1716 N N . ARG A 1 214 ? -10.911 -5.672 -8.312 1.00 97.50 214 ARG A N 1
ATOM 1717 C CA . ARG A 1 214 ? -9.636 -6.408 -8.424 1.00 97.50 214 ARG A CA 1
ATOM 1718 C C . ARG A 1 214 ? -9.044 -6.328 -9.828 1.00 97.50 214 ARG A C 1
ATOM 1720 O O . ARG A 1 214 ? -7.838 -6.148 -9.964 1.00 97.50 214 ARG A O 1
ATOM 1727 N N . MET A 1 215 ? -9.877 -6.434 -10.865 1.00 97.88 215 MET A N 1
ATOM 1728 C CA . MET A 1 215 ? -9.425 -6.297 -12.252 1.00 97.88 215 MET A CA 1
ATOM 1729 C C . MET A 1 215 ? -8.933 -4.874 -12.538 1.00 97.88 215 MET A C 1
ATOM 1731 O O . MET A 1 215 ? -7.862 -4.707 -13.113 1.00 97.88 215 MET A O 1
ATOM 1735 N N . VAL A 1 216 ? -9.668 -3.851 -12.087 1.00 98.00 216 VAL A N 1
ATOM 1736 C CA . VAL A 1 216 ? -9.249 -2.442 -12.207 1.00 98.00 216 VAL A CA 1
ATOM 1737 C C . VAL A 1 216 ? -7.929 -2.205 -11.473 1.00 98.00 216 VAL A C 1
ATOM 1739 O O . VAL A 1 216 ? -7.006 -1.639 -12.052 1.00 98.00 216 VAL A O 1
ATOM 1742 N N . MET A 1 217 ? -7.806 -2.701 -10.240 1.00 96.94 217 MET A N 1
ATOM 1743 C CA . MET A 1 217 ? -6.566 -2.653 -9.467 1.00 96.94 217 MET A CA 1
ATOM 1744 C C . MET A 1 217 ? -5.402 -3.286 -10.227 1.00 96.94 217 MET A C 1
ATOM 1746 O O . MET A 1 217 ? -4.358 -2.656 -10.345 1.00 96.94 217 MET A O 1
ATOM 1750 N N . MET A 1 218 ? -5.584 -4.501 -10.755 1.00 97.38 218 MET A N 1
ATOM 1751 C CA . MET A 1 218 ? -4.558 -5.211 -11.520 1.00 97.38 218 MET A CA 1
ATOM 1752 C C . MET A 1 218 ? -4.120 -4.402 -12.744 1.00 97.38 218 MET A C 1
ATOM 1754 O O . MET A 1 218 ? -2.927 -4.210 -12.949 1.00 97.38 218 MET A O 1
ATOM 1758 N N . VAL A 1 219 ? -5.068 -3.891 -13.534 1.00 97.88 219 VAL A N 1
ATOM 1759 C CA . VAL A 1 219 ? -4.765 -3.111 -14.743 1.00 97.88 219 VAL A CA 1
ATOM 1760 C C . VAL A 1 219 ? -4.017 -1.823 -14.402 1.00 97.88 219 VAL A C 1
ATOM 1762 O O . VAL A 1 219 ? -3.028 -1.509 -15.058 1.00 97.88 219 VAL A O 1
ATOM 1765 N N . LEU A 1 220 ? -4.451 -1.087 -13.377 1.00 97.31 220 LEU A N 1
ATOM 1766 C CA . LEU A 1 220 ? -3.825 0.180 -12.997 1.00 97.31 220 LEU A CA 1
ATOM 1767 C C . LEU A 1 220 ? -2.432 -0.021 -12.384 1.00 97.31 220 LEU A C 1
ATOM 1769 O O . LEU A 1 220 ? -1.499 0.697 -12.744 1.00 97.31 220 LEU A O 1
ATOM 1773 N N . SER A 1 221 ? -2.271 -1.008 -11.497 1.00 95.75 221 SER A N 1
ATOM 1774 C CA . SER A 1 221 ? -1.004 -1.248 -10.799 1.00 95.75 221 SER A CA 1
ATOM 1775 C C . SER A 1 221 ? 0.052 -1.887 -11.707 1.00 95.75 221 SER A C 1
ATOM 1777 O O . SER A 1 221 ? 1.177 -1.388 -11.779 1.00 95.75 221 SER A O 1
ATOM 1779 N N . PHE A 1 222 ? -0.306 -2.927 -12.471 1.00 97.50 222 PHE A N 1
ATOM 1780 C CA . PHE A 1 222 ? 0.612 -3.551 -13.430 1.00 97.50 222 PHE A CA 1
ATOM 1781 C C . PHE A 1 222 ? 0.837 -2.664 -14.648 1.00 97.50 222 PHE A C 1
ATOM 1783 O O . PHE A 1 222 ? 1.968 -2.556 -15.114 1.00 97.50 222 PHE A O 1
ATOM 1790 N N . GLY A 1 223 ? -0.208 -2.012 -15.163 1.00 96.88 223 GLY A N 1
ATOM 1791 C CA . GLY A 1 223 ? -0.112 -1.169 -16.353 1.00 96.88 223 GLY A CA 1
ATOM 1792 C C . GLY A 1 223 ? 0.871 -0.013 -16.172 1.00 96.88 223 GLY A C 1
ATOM 1793 O O . GLY A 1 223 ? 1.679 0.248 -17.066 1.00 96.88 223 GLY A O 1
ATOM 1794 N N . ALA A 1 224 ? 0.866 0.633 -15.003 1.00 96.12 224 ALA A N 1
ATOM 1795 C CA . ALA A 1 224 ? 1.813 1.701 -14.688 1.00 96.12 224 ALA A CA 1
ATOM 1796 C C . ALA A 1 224 ? 3.270 1.209 -14.730 1.00 96.12 224 ALA A C 1
ATOM 1798 O O . ALA A 1 224 ? 4.105 1.799 -15.409 1.00 96.12 224 ALA A O 1
ATOM 1799 N N . VAL A 1 225 ? 3.586 0.095 -14.069 1.00 96.75 225 VAL A N 1
ATOM 1800 C CA . VAL A 1 225 ? 4.961 -0.432 -14.032 1.00 96.75 225 VAL A CA 1
ATOM 1801 C C . VAL A 1 225 ? 5.386 -1.028 -15.375 1.00 96.75 225 VAL A C 1
ATOM 1803 O O . VAL A 1 225 ? 6.536 -0.868 -15.789 1.00 96.75 225 VAL A O 1
ATOM 1806 N N . LEU A 1 226 ? 4.469 -1.684 -16.086 1.00 97.06 226 LEU A N 1
ATOM 1807 C CA . LEU A 1 226 ? 4.733 -2.283 -17.390 1.00 97.06 226 LEU A CA 1
ATOM 1808 C C . LEU A 1 226 ? 5.063 -1.215 -18.434 1.00 97.06 226 LEU A C 1
ATOM 1810 O O . LEU A 1 226 ? 6.046 -1.356 -19.154 1.00 97.06 226 LEU A O 1
ATOM 1814 N N . THR A 1 227 ? 4.288 -0.130 -18.492 1.00 96.75 227 THR A N 1
ATOM 1815 C CA . THR A 1 227 ? 4.553 0.981 -19.422 1.00 96.75 227 THR A CA 1
ATOM 1816 C C . THR A 1 227 ? 5.908 1.633 -19.156 1.00 96.75 227 THR A C 1
ATOM 1818 O O . THR A 1 227 ? 6.669 1.838 -20.098 1.00 96.75 227 THR A O 1
ATOM 1821 N N . GLN A 1 228 ? 6.275 1.855 -17.889 1.00 95.31 228 GLN A N 1
ATOM 1822 C CA . GLN A 1 228 ? 7.611 2.355 -17.537 1.00 95.31 228 GLN A CA 1
ATOM 1823 C C . GLN A 1 228 ? 8.716 1.352 -17.908 1.00 95.31 228 GLN A C 1
ATOM 1825 O O . GLN A 1 228 ? 9.753 1.736 -18.440 1.00 95.31 228 GLN A O 1
ATOM 1830 N N . SER A 1 229 ? 8.482 0.053 -17.704 1.00 96.75 229 SER A N 1
ATOM 1831 C CA . SER A 1 229 ? 9.431 -1.009 -18.080 1.00 96.75 229 SER A CA 1
ATOM 1832 C C . SER A 1 229 ? 9.657 -1.078 -19.597 1.00 96.75 229 SER A C 1
ATOM 1834 O O . SER A 1 229 ? 10.789 -1.279 -20.044 1.00 96.75 229 SER A O 1
ATOM 1836 N N . ILE A 1 230 ? 8.594 -0.871 -20.385 1.00 96.25 230 ILE A N 1
ATOM 1837 C CA . ILE A 1 230 ? 8.649 -0.770 -21.850 1.00 96.25 230 ILE A CA 1
ATOM 1838 C C . ILE A 1 230 ? 9.405 0.494 -22.270 1.00 96.25 230 ILE A C 1
ATOM 1840 O O . ILE A 1 230 ? 10.243 0.411 -23.164 1.00 96.25 230 ILE A O 1
ATOM 1844 N N . ALA A 1 231 ? 9.167 1.637 -21.615 1.00 94.44 231 ALA A N 1
ATOM 1845 C CA . ALA A 1 231 ? 9.901 2.875 -21.889 1.00 94.44 231 ALA A CA 1
ATOM 1846 C C . ALA A 1 231 ? 11.412 2.706 -21.658 1.00 94.44 231 ALA A C 1
ATOM 1848 O O . ALA A 1 231 ? 12.201 3.099 -22.515 1.00 94.44 231 ALA A O 1
ATOM 1849 N N . VAL A 1 232 ? 11.817 2.045 -20.565 1.00 93.81 232 VAL A N 1
ATOM 1850 C CA . VAL A 1 232 ? 13.231 1.708 -20.313 1.00 93.81 232 VAL A CA 1
ATOM 1851 C C . VAL A 1 232 ? 13.778 0.769 -21.389 1.00 93.81 232 VAL A C 1
ATOM 1853 O O . VAL A 1 232 ? 14.853 1.015 -21.921 1.00 93.81 232 VAL A O 1
ATOM 1856 N N . GLY A 1 233 ? 13.032 -0.274 -21.766 1.00 93.88 233 GLY A N 1
ATOM 1857 C CA . GLY A 1 233 ? 13.458 -1.190 -22.829 1.00 93.88 233 GLY A CA 1
ATOM 1858 C C . GLY A 1 233 ? 13.634 -0.493 -24.182 1.00 93.88 233 GLY A C 1
ATOM 1859 O O . GLY A 1 233 ? 14.578 -0.785 -24.914 1.00 93.88 233 GLY A O 1
ATOM 1860 N N . TRP A 1 234 ? 12.757 0.463 -24.498 1.00 93.69 234 TRP A N 1
ATOM 1861 C CA . TRP A 1 234 ? 12.849 1.285 -25.703 1.00 93.69 234 TRP A CA 1
ATOM 1862 C C . TRP A 1 234 ? 14.070 2.209 -25.675 1.00 93.69 234 TRP A C 1
ATOM 1864 O O . TRP A 1 234 ? 14.812 2.279 -26.656 1.00 93.69 234 TRP A O 1
ATOM 1874 N N . HIS A 1 235 ? 14.307 2.877 -24.542 1.00 91.06 235 HIS A N 1
ATOM 1875 C CA . HIS A 1 235 ? 15.492 3.705 -24.314 1.00 91.06 235 HIS A CA 1
ATOM 1876 C C . HIS A 1 235 ? 16.782 2.902 -24.543 1.00 91.06 235 HIS A C 1
ATOM 1878 O O . HIS A 1 235 ? 17.637 3.285 -25.340 1.00 91.06 235 HIS A O 1
ATOM 1884 N N . ASP A 1 236 ? 16.862 1.727 -23.928 1.00 90.00 236 ASP A N 1
ATOM 1885 C CA . ASP A 1 236 ? 17.984 0.798 -24.023 1.00 90.00 236 ASP A CA 1
ATOM 1886 C C . ASP A 1 236 ? 18.284 0.326 -25.456 1.00 90.00 236 ASP A C 1
ATOM 1888 O O . ASP A 1 236 ? 19.450 0.141 -25.823 1.00 90.00 236 ASP A O 1
ATOM 1892 N N . ILE A 1 237 ? 17.247 0.099 -26.269 1.00 90.50 237 ILE A N 1
ATOM 1893 C CA . ILE A 1 237 ? 17.401 -0.260 -27.687 1.00 90.50 237 ILE A CA 1
ATOM 1894 C C . ILE A 1 237 ? 18.015 0.914 -28.455 1.00 90.50 237 ILE A C 1
ATOM 1896 O O . ILE A 1 237 ? 18.977 0.712 -29.196 1.00 90.50 237 ILE A O 1
ATOM 1900 N N . ASN A 1 238 ? 17.512 2.133 -28.242 1.00 88.19 238 ASN A N 1
ATOM 1901 C CA . ASN A 1 238 ? 18.008 3.325 -28.934 1.00 88.19 238 ASN A CA 1
ATOM 1902 C C . ASN A 1 238 ? 19.459 3.649 -28.556 1.00 88.19 238 ASN A C 1
ATOM 1904 O O . ASN A 1 238 ? 20.279 3.898 -29.438 1.00 88.19 238 ASN A O 1
ATOM 1908 N N . VAL A 1 239 ? 19.807 3.578 -27.267 1.00 85.75 239 VAL A N 1
ATOM 1909 C CA . VAL A 1 239 ? 21.189 3.784 -26.797 1.00 85.75 239 VAL A CA 1
ATOM 1910 C C . VAL A 1 239 ? 22.126 2.692 -27.324 1.00 85.75 239 VAL A C 1
ATOM 1912 O O . VAL A 1 239 ? 23.287 2.962 -27.638 1.00 85.75 239 VAL A O 1
ATOM 1915 N N . GLY A 1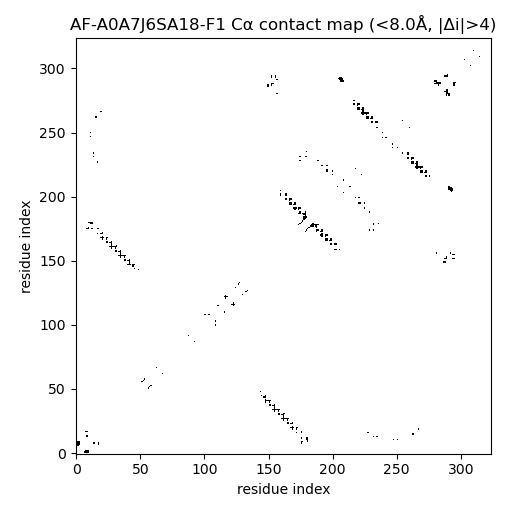 240 ? 21.630 1.460 -27.475 1.00 85.56 240 GLY A N 1
ATOM 1916 C CA . GLY A 1 240 ? 22.395 0.339 -28.020 1.00 85.56 240 GLY A CA 1
ATOM 1917 C C . GLY A 1 240 ? 22.854 0.531 -29.470 1.00 85.56 240 GLY A C 1
ATOM 1918 O O . GLY A 1 240 ? 23.912 0.017 -29.830 1.00 85.56 240 GLY A O 1
ATOM 1919 N N . ILE A 1 241 ? 22.105 1.295 -30.274 1.00 85.31 241 ILE A N 1
ATOM 1920 C CA 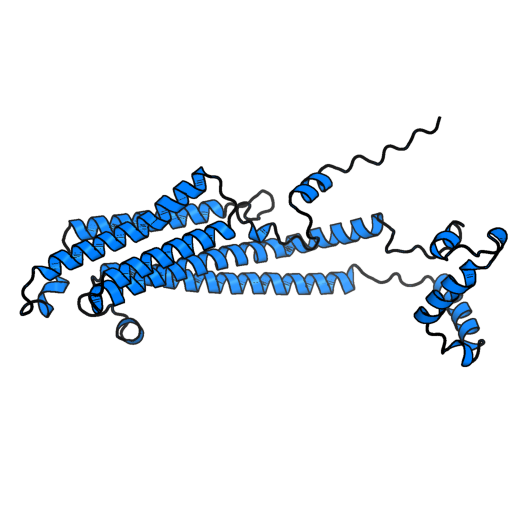. ILE A 1 241 ? 22.434 1.598 -31.680 1.00 85.31 241 ILE A CA 1
ATOM 1921 C C . ILE A 1 241 ? 23.622 2.574 -31.783 1.00 85.31 241 ILE A C 1
ATOM 1923 O O . ILE A 1 241 ? 24.333 2.579 -32.787 1.00 85.31 241 ILE A O 1
ATOM 1927 N N . ILE A 1 242 ? 23.876 3.377 -30.745 1.00 81.75 242 ILE A N 1
ATOM 1928 C CA . ILE A 1 242 ? 24.899 4.427 -30.769 1.00 81.75 242 ILE A CA 1
ATOM 1929 C C . ILE A 1 242 ? 26.298 3.822 -30.527 1.00 81.75 242 ILE A C 1
ATOM 1931 O O . ILE A 1 242 ? 26.481 3.074 -29.548 1.00 81.75 242 ILE A O 1
ATOM 1935 N N . PRO A 1 243 ? 27.303 4.162 -31.366 1.00 79.81 243 PRO A N 1
ATOM 1936 C CA . PRO A 1 243 ? 28.691 3.747 -31.179 1.00 79.81 243 PRO A CA 1
ATOM 1937 C C . PRO A 1 243 ? 29.221 4.127 -29.793 1.00 79.81 243 PRO A C 1
ATOM 1939 O O . PRO A 1 243 ? 28.972 5.218 -29.284 1.00 79.81 243 PRO A O 1
ATOM 1942 N N . THR A 1 244 ? 29.987 3.230 -29.171 1.00 76.75 244 THR A N 1
ATOM 1943 C CA . THR A 1 244 ? 30.502 3.393 -27.799 1.00 76.75 244 THR A CA 1
ATOM 1944 C C . THR A 1 244 ? 31.366 4.639 -27.599 1.00 76.75 244 THR A C 1
ATOM 1946 O O . THR A 1 244 ? 31.410 5.146 -26.481 1.00 76.75 244 THR A O 1
ATOM 1949 N N . SER A 1 245 ? 32.006 5.154 -28.653 1.00 74.38 245 SER A N 1
ATOM 1950 C CA . SER A 1 245 ? 32.861 6.347 -28.604 1.00 74.38 245 SER A CA 1
ATOM 1951 C C . SER A 1 245 ? 32.105 7.663 -28.380 1.00 74.38 245 SER A C 1
ATOM 1953 O O . SER A 1 245 ? 32.729 8.626 -27.955 1.00 74.38 245 SER A O 1
ATOM 1955 N N . GLU A 1 246 ? 30.790 7.715 -28.621 1.00 70.06 246 GLU A N 1
ATOM 1956 C CA . GLU A 1 246 ? 29.980 8.949 -28.532 1.00 70.06 246 GLU A CA 1
ATOM 1957 C C . GLU A 1 246 ? 28.941 8.923 -27.391 1.00 70.06 246 GLU A C 1
ATOM 1959 O O . GLU A 1 246 ? 28.164 9.861 -27.209 1.00 70.06 246 GLU A O 1
ATOM 1964 N N . ARG A 1 247 ? 28.909 7.856 -26.580 1.00 66.06 247 ARG A N 1
ATOM 1965 C CA . ARG A 1 247 ? 27.832 7.641 -25.594 1.00 66.06 247 ARG A CA 1
ATOM 1966 C C . ARG A 1 247 ? 27.794 8.653 -24.446 1.00 66.06 247 ARG A C 1
ATOM 1968 O O . ARG A 1 247 ? 26.726 8.854 -23.883 1.00 66.06 247 ARG A O 1
ATOM 1975 N N . SER A 1 248 ? 28.905 9.280 -24.064 1.00 60.06 248 SER A N 1
ATOM 1976 C CA . SER A 1 248 ? 28.933 10.138 -22.867 1.00 60.06 248 SER A CA 1
ATOM 1977 C C . SER A 1 248 ? 28.321 11.526 -23.074 1.00 60.06 248 SER A C 1
ATOM 1979 O O . SER A 1 248 ? 27.748 12.066 -22.133 1.00 60.06 248 SER A O 1
ATOM 1981 N N . GLU A 1 249 ? 28.401 12.098 -24.279 1.00 58.81 249 GLU A N 1
ATOM 1982 C CA . GLU A 1 249 ? 27.867 13.445 -24.559 1.00 58.81 249 GLU A CA 1
ATOM 1983 C C . GLU A 1 249 ? 26.434 13.417 -25.120 1.00 58.81 249 GLU A C 1
ATOM 1985 O O . GLU A 1 249 ? 25.656 14.342 -24.891 1.00 58.81 249 GLU A O 1
ATOM 1990 N N . VAL A 1 250 ? 26.043 12.337 -25.804 1.00 56.06 250 VAL A N 1
ATOM 1991 C CA . VAL A 1 250 ? 24.794 12.278 -26.587 1.00 56.06 250 VAL A CA 1
ATOM 1992 C C . VAL A 1 250 ? 23.573 11.810 -25.772 1.00 56.06 250 VAL A C 1
ATOM 1994 O O . VAL A 1 250 ? 22.432 12.126 -26.115 1.00 56.06 250 VAL A O 1
ATOM 1997 N N . VAL A 1 251 ? 23.775 11.109 -24.651 1.00 58.25 251 VAL A N 1
ATOM 1998 C CA . VAL A 1 251 ? 22.682 10.500 -23.860 1.00 58.25 251 VAL A CA 1
ATOM 1999 C C . VAL A 1 251 ? 21.731 11.528 -23.226 1.00 58.25 251 VAL A C 1
ATOM 2001 O O . VAL A 1 251 ? 20.572 11.215 -22.970 1.00 58.25 251 VAL A O 1
ATOM 2004 N N . VAL A 1 252 ? 22.163 12.779 -23.041 1.00 55.88 252 VAL A N 1
ATOM 2005 C CA . VAL A 1 252 ? 21.301 13.851 -22.508 1.00 55.88 252 VAL A CA 1
ATOM 2006 C C . VAL A 1 252 ? 20.316 14.389 -23.563 1.00 55.88 252 VAL A C 1
ATOM 2008 O O . VAL A 1 252 ? 19.300 14.974 -23.195 1.00 55.88 252 VAL A O 1
ATOM 2011 N N . LEU A 1 253 ? 20.568 14.176 -24.864 1.00 57.16 253 LEU A N 1
ATOM 2012 C CA . LEU A 1 253 ? 19.804 14.810 -25.949 1.00 57.16 253 LEU A CA 1
ATOM 2013 C C . LEU A 1 253 ? 18.793 13.880 -26.648 1.00 57.16 253 LEU A C 1
ATOM 2015 O O . LEU A 1 253 ? 17.870 14.366 -27.299 1.00 57.16 253 LEU A O 1
ATOM 2019 N N . ILE A 1 254 ? 18.922 12.555 -26.513 1.00 61.69 254 ILE A N 1
ATOM 2020 C CA . ILE A 1 254 ? 18.067 11.585 -27.221 1.00 61.69 254 ILE A CA 1
ATOM 2021 C C . ILE A 1 254 ? 16.987 11.032 -26.286 1.00 61.69 254 ILE A C 1
ATOM 2023 O O . ILE A 1 254 ? 16.951 9.847 -25.973 1.00 61.69 254 ILE A O 1
ATOM 2027 N N . THR A 1 255 ? 16.063 11.888 -25.860 1.00 71.88 255 THR A N 1
ATOM 2028 C CA . THR A 1 255 ? 14.722 11.412 -25.483 1.00 71.88 255 THR A CA 1
ATOM 2029 C C . THR A 1 255 ? 13.866 11.432 -26.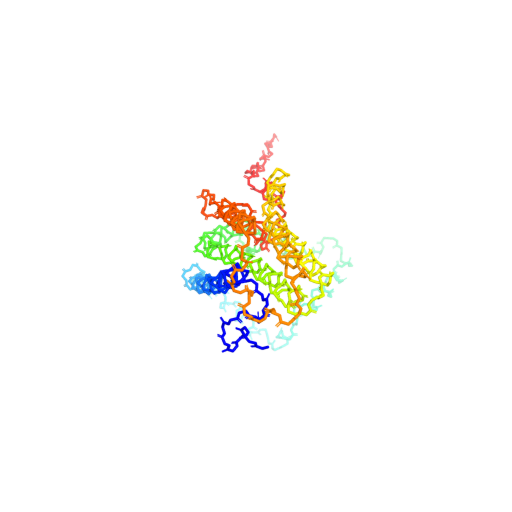735 1.00 71.88 255 THR A C 1
ATOM 2031 O O . THR A 1 255 ? 13.504 12.499 -27.235 1.00 71.88 255 THR A O 1
ATOM 2034 N N . THR A 1 256 ? 13.556 10.254 -27.274 1.00 84.31 256 THR A N 1
ATOM 2035 C CA . THR A 1 256 ? 12.646 10.186 -28.423 1.00 84.31 256 THR A CA 1
ATOM 2036 C C . THR A 1 256 ? 11.234 10.614 -27.995 1.00 84.31 256 THR A C 1
ATOM 2038 O O . THR A 1 256 ? 10.825 10.313 -26.871 1.00 84.31 256 THR A O 1
ATOM 2041 N N . PRO A 1 257 ? 10.436 11.275 -28.858 1.00 87.19 257 PRO A N 1
ATOM 2042 C CA . PRO A 1 257 ? 9.060 11.639 -28.512 1.00 87.19 257 PRO A CA 1
ATOM 2043 C C . PRO A 1 257 ? 8.225 10.442 -28.034 1.00 87.19 257 PRO A C 1
ATOM 2045 O O . PRO A 1 257 ? 7.424 10.577 -27.116 1.00 87.19 257 PRO A O 1
ATOM 2048 N N . ALA A 1 258 ? 8.448 9.255 -28.611 1.00 88.44 258 ALA A N 1
ATOM 2049 C CA . ALA A 1 258 ? 7.769 8.021 -28.218 1.00 88.44 258 ALA A CA 1
ATOM 2050 C C . ALA A 1 258 ? 8.035 7.641 -26.751 1.00 88.44 258 ALA A C 1
ATOM 2052 O O . ALA A 1 258 ? 7.101 7.322 -26.021 1.00 88.44 258 ALA A O 1
ATOM 2053 N N . GLU A 1 259 ? 9.287 7.727 -26.300 1.00 87.62 259 GLU A N 1
ATOM 2054 C CA . GLU A 1 259 ? 9.684 7.444 -24.916 1.00 87.62 259 GLU A CA 1
ATOM 2055 C C . GLU A 1 259 ? 8.994 8.386 -23.924 1.00 87.62 259 GLU A C 1
ATOM 2057 O O . GLU A 1 259 ? 8.461 7.937 -22.909 1.00 87.62 259 GLU A O 1
ATOM 2062 N N . ILE A 1 260 ? 8.915 9.677 -24.265 1.00 85.75 260 ILE A N 1
ATOM 2063 C CA . ILE A 1 260 ? 8.217 10.684 -23.457 1.00 85.75 260 ILE A CA 1
ATOM 2064 C C . ILE A 1 260 ? 6.729 10.329 -23.329 1.00 85.75 260 ILE A C 1
ATOM 2066 O O . ILE A 1 260 ? 6.194 10.323 -22.221 1.00 85.75 260 ILE A O 1
ATOM 2070 N N . TRP A 1 261 ? 6.056 9.985 -24.432 1.00 91.31 261 TRP A N 1
ATOM 2071 C CA . TRP A 1 261 ? 4.632 9.630 -24.406 1.00 91.31 261 TRP A CA 1
ATOM 2072 C C . TRP A 1 261 ? 4.345 8.354 -23.607 1.00 91.31 261 TRP A C 1
ATOM 2074 O O . TRP A 1 261 ? 3.370 8.312 -22.849 1.00 91.31 261 TRP A O 1
ATOM 2084 N N . ILE A 1 262 ? 5.195 7.329 -23.726 1.00 93.00 262 ILE A N 1
ATOM 2085 C CA . ILE A 1 262 ? 5.063 6.094 -22.936 1.00 93.00 262 ILE A CA 1
ATOM 2086 C C . ILE A 1 262 ? 5.289 6.399 -21.447 1.00 93.00 262 ILE A C 1
ATOM 2088 O O . ILE A 1 262 ? 4.486 5.978 -20.610 1.00 93.00 262 ILE A O 1
ATOM 2092 N N . GLY A 1 263 ? 6.317 7.18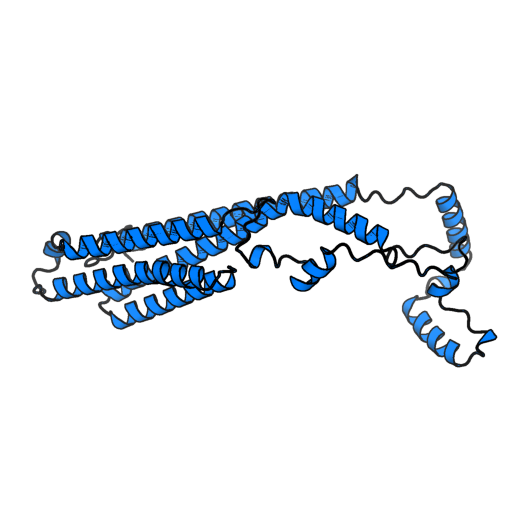8 -21.117 1.00 88.38 263 GLY A N 1
ATOM 2093 C CA . GLY A 1 263 ? 6.604 7.613 -19.745 1.00 88.38 263 GLY A CA 1
ATOM 2094 C C . GLY A 1 263 ? 5.453 8.408 -19.119 1.00 88.38 263 GLY A C 1
ATOM 2095 O O . GLY A 1 263 ? 5.025 8.094 -18.006 1.00 88.38 263 GLY A O 1
ATOM 2096 N N . ILE A 1 264 ? 4.888 9.378 -19.850 1.00 89.88 264 ILE A N 1
ATOM 2097 C CA . ILE A 1 264 ? 3.707 10.151 -19.420 1.00 89.88 264 ILE A CA 1
ATOM 2098 C C . ILE A 1 264 ? 2.512 9.223 -19.187 1.00 89.88 264 ILE A C 1
ATOM 2100 O O . ILE A 1 264 ? 1.831 9.343 -18.170 1.00 89.88 264 ILE A O 1
ATOM 2104 N N . THR A 1 265 ? 2.274 8.269 -20.089 1.00 94.19 265 THR A N 1
ATOM 2105 C CA . THR A 1 265 ? 1.176 7.301 -19.946 1.00 94.19 265 THR A CA 1
ATOM 2106 C C . THR A 1 265 ? 1.328 6.477 -18.666 1.00 94.19 265 THR A C 1
ATOM 2108 O O . THR A 1 265 ? 0.359 6.309 -17.924 1.00 94.19 265 THR A O 1
ATOM 2111 N N . GLY A 1 266 ? 2.545 6.028 -18.349 1.00 93.62 266 GLY A N 1
ATOM 2112 C CA . GLY A 1 266 ? 2.816 5.313 -17.102 1.00 93.62 266 GLY A CA 1
ATOM 2113 C C . GLY A 1 266 ? 2.604 6.169 -15.852 1.00 93.62 266 GLY A C 1
ATOM 2114 O O . GLY A 1 266 ? 2.067 5.681 -14.856 1.00 93.62 266 GLY A O 1
ATOM 2115 N N . VAL A 1 267 ? 2.957 7.459 -15.898 1.00 92.44 267 VAL A N 1
ATOM 2116 C CA . VAL A 1 267 ? 2.669 8.406 -14.804 1.00 92.44 267 VAL A CA 1
ATOM 2117 C C . VAL A 1 267 ? 1.162 8.597 -14.630 1.00 92.44 267 VAL A C 1
ATOM 2119 O O . VAL A 1 267 ? 0.674 8.525 -13.504 1.00 92.44 267 VAL A O 1
ATOM 2122 N N . MET A 1 268 ? 0.410 8.760 -15.720 1.00 95.38 268 MET A N 1
ATOM 2123 C CA . MET A 1 268 ? -1.051 8.892 -15.672 1.00 95.38 268 MET A CA 1
ATOM 2124 C C . MET A 1 268 ? -1.720 7.642 -15.089 1.00 95.38 268 MET A C 1
ATOM 2126 O O . MET A 1 268 ? -2.591 7.759 -14.229 1.00 95.38 268 MET A O 1
ATOM 2130 N N . LEU A 1 269 ? -1.283 6.442 -15.487 1.00 96.69 269 LEU A N 1
ATOM 2131 C CA . LEU A 1 269 ? -1.766 5.186 -14.899 1.00 96.69 269 LEU A CA 1
ATOM 2132 C C . LEU A 1 269 ? -1.448 5.094 -13.403 1.00 96.69 269 LEU A C 1
ATOM 2134 O O . LEU A 1 269 ? -2.311 4.693 -12.624 1.00 96.69 269 LEU A O 1
ATOM 2138 N N . SER A 1 270 ? -0.255 5.529 -12.989 1.00 95.81 270 SER A N 1
ATOM 21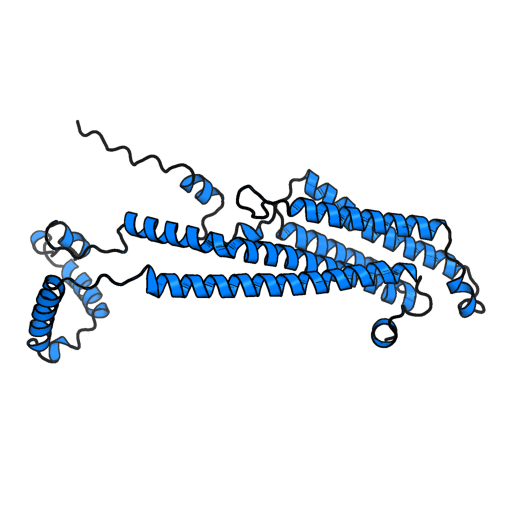39 C CA . SER A 1 270 ? 0.098 5.628 -11.571 1.00 95.81 270 SER A CA 1
ATOM 2140 C C . SER A 1 270 ? -0.823 6.609 -10.838 1.00 95.81 270 SER A C 1
ATOM 2142 O O . SER A 1 270 ? -1.359 6.266 -9.791 1.00 95.81 270 SER A O 1
ATOM 2144 N N . MET A 1 271 ? -1.112 7.786 -11.399 1.00 95.88 271 MET A N 1
ATOM 2145 C CA . MET A 1 271 ? -2.064 8.732 -10.801 1.00 95.88 271 MET A CA 1
ATOM 2146 C C . MET A 1 271 ? -3.468 8.132 -10.660 1.00 95.88 271 MET A C 1
ATOM 2148 O O . MET A 1 271 ? -4.088 8.272 -9.606 1.00 95.88 271 MET A O 1
ATOM 2152 N N . PHE A 1 272 ? -3.959 7.418 -11.677 1.00 97.81 272 PHE A N 1
ATOM 2153 C CA . PHE A 1 272 ? -5.241 6.717 -11.593 1.00 97.81 272 PHE A CA 1
ATOM 2154 C C . PHE A 1 272 ? -5.227 5.603 -10.547 1.00 97.81 272 PHE A C 1
ATOM 2156 O O . PHE A 1 272 ? -6.214 5.436 -9.834 1.00 97.81 272 PHE A O 1
ATOM 2163 N N . TRP A 1 273 ? -4.112 4.885 -10.399 1.00 97.12 273 TRP A N 1
ATOM 2164 C CA . TRP A 1 273 ? -3.927 3.918 -9.319 1.00 97.12 273 TRP A CA 1
ATOM 2165 C C . TRP A 1 273 ? -4.040 4.581 -7.937 1.00 97.12 273 TRP A C 1
ATOM 2167 O O . TRP A 1 273 ? -4.768 4.090 -7.074 1.00 97.12 273 TRP A O 1
ATOM 2177 N N . GLN A 1 274 ? -3.396 5.734 -7.737 1.00 96.06 274 GLN A N 1
ATOM 2178 C CA . GLN A 1 274 ? -3.489 6.487 -6.481 1.00 96.06 274 GLN A CA 1
ATOM 2179 C C . GLN A 1 274 ? -4.915 6.995 -6.224 1.00 96.06 274 GLN A C 1
ATOM 2181 O O . GLN A 1 274 ? -5.433 6.847 -5.118 1.00 96.06 274 GLN A O 1
ATOM 2186 N N . ALA A 1 275 ? -5.581 7.537 -7.245 1.00 97.19 275 ALA A N 1
ATOM 2187 C CA . ALA A 1 275 ? -6.965 7.995 -7.143 1.00 97.19 275 ALA A CA 1
ATOM 2188 C C . ALA A 1 275 ? -7.929 6.843 -6.818 1.00 97.19 275 ALA A C 1
ATOM 2190 O O . ALA A 1 275 ? -8.823 6.996 -5.985 1.00 97.19 275 ALA A O 1
ATOM 2191 N N . PHE A 1 276 ? -7.722 5.674 -7.428 1.00 97.69 276 PHE A N 1
ATOM 2192 C CA . PHE A 1 276 ? -8.487 4.470 -7.126 1.00 97.69 276 PHE A CA 1
ATOM 2193 C C . PHE A 1 276 ? -8.266 4.010 -5.680 1.00 97.69 276 PHE A C 1
ATOM 2195 O O . PHE A 1 276 ? -9.231 3.689 -4.992 1.00 97.69 276 PHE A O 1
ATOM 2202 N N . TYR A 1 277 ? -7.031 4.052 -5.175 1.00 96.75 277 TYR A N 1
ATOM 2203 C CA . TYR A 1 277 ? -6.764 3.745 -3.769 1.00 96.75 277 TYR A CA 1
ATOM 2204 C C . TYR A 1 277 ? -7.483 4.716 -2.819 1.00 96.75 277 TYR A C 1
ATOM 2206 O O . TYR A 1 277 ? -8.133 4.283 -1.872 1.00 96.75 277 TYR A O 1
ATOM 2214 N N . VAL A 1 278 ? -7.460 6.022 -3.107 1.00 96.38 278 VAL A N 1
ATOM 2215 C CA . VAL A 1 278 ? -8.214 7.025 -2.330 1.00 96.38 278 VAL A CA 1
ATOM 2216 C C . VAL A 1 278 ? -9.722 6.760 -2.381 1.00 96.38 278 VAL A C 1
ATOM 2218 O O . VAL A 1 278 ? -10.405 6.915 -1.369 1.00 96.38 278 VAL A O 1
ATOM 2221 N N . TYR A 1 279 ? -10.248 6.310 -3.522 1.00 96.81 279 TYR A N 1
ATOM 2222 C CA . TYR A 1 279 ? -11.644 5.887 -3.638 1.00 96.81 279 TYR A CA 1
ATOM 2223 C C . TYR A 1 279 ? -11.976 4.707 -2.705 1.00 96.81 279 TYR A C 1
ATOM 2225 O O . TYR A 1 279 ? -13.036 4.714 -2.076 1.00 96.81 279 TYR A O 1
ATOM 2233 N N . LEU A 1 280 ? -11.067 3.738 -2.546 1.00 95.62 280 LEU A N 1
ATOM 2234 C CA . LEU A 1 280 ? -11.238 2.631 -1.594 1.00 95.62 280 LEU A CA 1
ATOM 2235 C C . LEU A 1 280 ? -11.248 3.100 -0.130 1.00 95.62 280 LEU A C 1
ATOM 2237 O O . LEU A 1 280 ? -11.865 2.454 0.714 1.00 95.62 280 LEU A O 1
ATOM 2241 N N . CYS A 1 281 ? -10.625 4.241 0.169 1.00 95.44 281 CYS A N 1
ATOM 2242 C CA . CYS A 1 281 ? -10.624 4.857 1.498 1.00 95.44 281 CYS A CA 1
ATOM 2243 C C . CYS A 1 281 ? -11.914 5.628 1.826 1.00 95.44 281 CYS A C 1
ATOM 2245 O O . CYS A 1 281 ? -11.971 6.299 2.859 1.00 95.44 281 CYS A O 1
ATOM 2247 N N . LYS A 1 282 ? -12.943 5.591 0.966 1.00 95.12 282 LYS A N 1
ATOM 2248 C CA . LYS A 1 282 ? -14.213 6.272 1.238 1.00 95.12 282 LYS A CA 1
ATOM 2249 C C . LYS A 1 282 ? -14.809 5.762 2.556 1.00 95.12 282 LYS A C 1
ATOM 2251 O O . LYS A 1 282 ? -14.941 4.561 2.766 1.00 95.12 282 LYS A O 1
ATOM 2256 N N . ARG A 1 283 ? -15.174 6.705 3.423 1.00 94.00 283 ARG A N 1
ATOM 2257 C CA . ARG A 1 283 ? -15.754 6.432 4.740 1.00 94.00 283 ARG A CA 1
ATOM 2258 C C . ARG A 1 283 ? -17.183 5.894 4.655 1.00 94.00 283 ARG A C 1
ATOM 2260 O O . ARG A 1 283 ? -17.949 6.330 3.790 1.00 94.00 283 ARG A O 1
ATOM 2267 N N . ASP A 1 284 ? -17.522 5.017 5.588 1.00 91.62 284 ASP A N 1
ATOM 2268 C CA . ASP A 1 284 ? -18.893 4.604 5.889 1.00 91.62 284 ASP A CA 1
ATOM 2269 C C . ASP A 1 284 ? -19.631 5.656 6.748 1.00 91.62 284 ASP A C 1
ATOM 2271 O O . ASP A 1 284 ? -19.056 6.699 7.090 1.00 91.62 284 ASP A O 1
ATOM 2275 N N . ALA A 1 285 ? -20.890 5.390 7.112 1.00 90.06 285 ALA A N 1
ATOM 2276 C CA . ALA A 1 285 ? -21.694 6.196 8.035 1.00 90.06 285 ALA A CA 1
ATOM 2277 C C . ALA A 1 285 ? -20.970 6.447 9.372 1.00 90.06 285 ALA A C 1
ATOM 2279 O O . ALA A 1 285 ? -20.993 7.569 9.879 1.00 90.06 285 ALA A O 1
ATOM 2280 N N . ASP A 1 286 ? -20.231 5.448 9.861 1.00 84.19 286 ASP A N 1
ATOM 2281 C CA . ASP A 1 286 ? -19.451 5.523 11.104 1.00 84.19 286 ASP A CA 1
ATOM 2282 C C . ASP A 1 286 ? -18.070 6.182 10.928 1.00 84.19 286 ASP A C 1
ATOM 2284 O O . ASP A 1 286 ? -17.278 6.275 11.866 1.00 84.19 286 ASP A O 1
ATOM 2288 N N . GLY A 1 287 ? -17.741 6.653 9.721 1.00 89.19 287 GLY A N 1
ATOM 2289 C CA . GLY A 1 287 ? -16.469 7.321 9.437 1.00 89.19 287 GLY A CA 1
ATOM 2290 C C . GLY A 1 287 ? -15.286 6.381 9.157 1.00 89.19 287 GLY A C 1
ATOM 2291 O O . GLY A 1 287 ? -14.187 6.869 8.868 1.00 89.19 287 GLY A O 1
ATOM 2292 N N . LEU A 1 288 ? -15.498 5.062 9.201 1.00 92.31 288 LEU A N 1
ATOM 2293 C CA . LEU A 1 288 ? -14.471 4.034 8.999 1.00 92.31 288 LEU A CA 1
ATOM 2294 C C . LEU A 1 288 ? -14.320 3.632 7.518 1.00 92.31 288 LEU A C 1
ATOM 2296 O O . LEU A 1 288 ? -15.290 3.686 6.759 1.00 92.31 288 LEU A O 1
ATOM 2300 N N . PRO A 1 289 ? -13.118 3.225 7.073 1.00 94.00 289 PRO A N 1
ATOM 2301 C CA . PRO A 1 289 ? -12.886 2.772 5.703 1.00 94.00 289 PRO A CA 1
ATOM 2302 C C . PRO A 1 289 ? -13.417 1.340 5.495 1.00 94.00 289 PRO A C 1
ATOM 2304 O O . PRO A 1 289 ? -12.792 0.358 5.888 1.00 94.00 289 PRO A O 1
ATOM 2307 N N . TYR A 1 290 ? -14.568 1.206 4.833 1.00 90.94 290 TYR A N 1
ATOM 2308 C CA . TYR A 1 290 ? -15.293 -0.071 4.763 1.00 90.94 290 TYR A CA 1
ATOM 2309 C C . TYR A 1 290 ? -14.636 -1.148 3.880 1.00 90.94 290 TYR A C 1
ATOM 2311 O O . TYR A 1 290 ? -14.882 -2.335 4.075 1.00 90.94 290 TYR A O 1
ATOM 2319 N N . LYS A 1 291 ? -13.777 -0.774 2.925 1.00 93.56 291 LYS A N 1
ATOM 2320 C CA . LYS A 1 291 ? -13.126 -1.721 1.997 1.00 93.56 291 LYS A CA 1
ATOM 2321 C C . LYS A 1 291 ? -11.867 -2.394 2.557 1.00 93.56 291 LYS A C 1
ATOM 2323 O O . LYS A 1 291 ? -11.249 -3.172 1.833 1.00 93.56 291 LYS A O 1
ATOM 2328 N N . PHE A 1 292 ? -11.467 -2.122 3.799 1.00 92.19 292 PHE A N 1
ATOM 2329 C CA . PHE A 1 292 ? -10.230 -2.653 4.383 1.00 92.19 292 PHE A CA 1
ATOM 2330 C C . PHE A 1 292 ? -10.519 -3.742 5.418 1.00 92.19 292 PHE A C 1
ATOM 2332 O O . PHE A 1 292 ? -11.023 -3.453 6.499 1.00 92.19 292 PHE A O 1
ATOM 2339 N N . SER A 1 293 ? -10.162 -4.994 5.112 1.00 85.62 293 SER A N 1
ATOM 2340 C CA . SER A 1 293 ? -10.394 -6.153 5.997 1.00 85.62 293 SER A CA 1
ATOM 2341 C C . SER A 1 293 ? -9.700 -5.992 7.347 1.00 85.62 293 SER A C 1
ATOM 2343 O O . SER A 1 293 ? -10.259 -6.326 8.389 1.00 85.62 293 SER A O 1
ATOM 2345 N N . THR A 1 294 ? -8.501 -5.411 7.342 1.00 74.56 294 THR A N 1
ATOM 2346 C CA . THR A 1 294 ? -7.709 -5.173 8.550 1.00 74.56 294 THR A CA 1
ATOM 2347 C C . THR A 1 294 ? -8.359 -4.199 9.520 1.00 74.56 294 THR A C 1
ATOM 2349 O O . THR A 1 294 ? -7.947 -4.160 10.672 1.00 74.56 294 THR A O 1
ATOM 2352 N N . VAL A 1 295 ? -9.361 -3.427 9.103 1.00 76.69 295 VAL A N 1
ATOM 2353 C CA . VAL A 1 295 ? -10.112 -2.536 9.997 1.00 76.69 295 VAL A CA 1
ATOM 2354 C C . VAL A 1 295 ? -11.260 -3.273 10.685 1.00 76.69 295 VAL A C 1
ATOM 2356 O O . VAL A 1 295 ? -11.553 -2.992 11.842 1.00 76.69 295 VAL A O 1
ATOM 2359 N N . TRP A 1 296 ? -11.859 -4.255 10.012 1.00 66.81 296 TRP A N 1
ATOM 2360 C CA . TRP A 1 296 ? -12.980 -5.033 10.543 1.00 66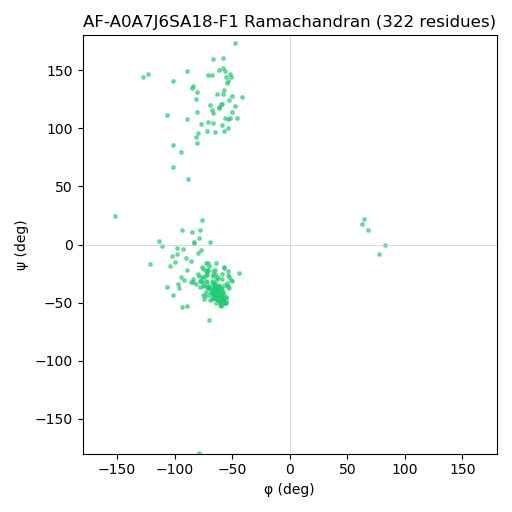.81 296 TRP A CA 1
ATOM 2361 C C . TRP A 1 296 ? -12.532 -6.193 11.434 1.00 66.81 296 TRP A C 1
ATOM 2363 O O . TRP A 1 296 ? -13.184 -6.485 12.427 1.00 66.81 296 TRP A O 1
ATOM 2373 N N . CYS A 1 297 ? -11.377 -6.805 11.155 1.00 59.00 297 CYS A N 1
ATOM 2374 C CA . CYS A 1 297 ? -10.847 -7.914 11.957 1.00 59.00 297 CYS A CA 1
ATOM 2375 C C . CYS A 1 297 ? -10.209 -7.483 13.298 1.00 59.00 297 CYS A C 1
ATOM 2377 O O . CYS A 1 297 ? -9.409 -8.230 13.854 1.00 59.00 297 CYS A O 1
ATOM 2379 N N . ILE A 1 298 ? -10.532 -6.296 13.829 1.00 58.44 298 ILE A N 1
ATOM 2380 C CA . ILE A 1 298 ? -10.160 -5.873 15.201 1.00 58.44 298 ILE A CA 1
ATOM 2381 C C . ILE A 1 298 ? -11.094 -6.523 16.235 1.00 58.44 298 ILE A C 1
ATOM 2383 O O . ILE A 1 298 ? -11.107 -6.146 17.400 1.00 58.44 298 ILE A O 1
ATOM 2387 N N . ASP A 1 299 ? -11.879 -7.517 15.826 1.00 53.44 299 ASP A N 1
ATOM 2388 C CA . ASP A 1 299 ? -12.808 -8.187 16.712 1.00 53.44 299 ASP A CA 1
ATOM 2389 C C . ASP A 1 299 ? -12.052 -8.932 17.824 1.00 53.44 299 ASP A C 1
ATOM 2391 O O . ASP A 1 299 ? -11.547 -10.043 17.653 1.00 53.44 299 ASP A O 1
ATOM 2395 N N . VAL A 1 300 ? -11.948 -8.271 18.981 1.00 53.03 300 VAL A N 1
ATOM 2396 C CA . VAL A 1 300 ? -11.326 -8.762 20.219 1.00 53.03 300 VAL A CA 1
ATOM 2397 C C . VAL A 1 300 ? -11.981 -10.065 20.679 1.00 53.03 300 VAL A C 1
ATOM 2399 O O . VAL A 1 300 ? -11.376 -10.832 21.426 1.00 53.03 300 VAL A O 1
ATOM 2402 N N . LEU A 1 301 ? -13.201 -10.339 20.216 1.00 52.62 301 LEU A N 1
ATOM 2403 C CA . LEU A 1 301 ? -13.965 -11.516 20.594 1.00 52.62 301 LEU A CA 1
ATOM 2404 C C . LEU A 1 301 ? -13.866 -12.649 19.564 1.00 52.62 301 LEU A C 1
ATOM 2406 O O . LEU A 1 301 ? -14.376 -13.739 19.815 1.00 52.62 301 LEU A O 1
ATOM 2410 N N . GLY A 1 302 ? -13.176 -12.432 18.437 1.00 50.12 302 GLY A N 1
ATOM 2411 C CA . GLY A 1 302 ? -13.002 -13.451 17.400 1.00 50.12 302 GLY A CA 1
ATOM 2412 C C . GLY A 1 302 ? -14.316 -13.888 16.752 1.00 50.12 302 GLY A C 1
ATOM 2413 O O . GLY A 1 302 ? -14.366 -14.952 16.132 1.00 50.12 302 GLY A O 1
ATOM 2414 N N . PHE A 1 303 ? -15.378 -13.094 16.894 1.00 52.38 303 PHE A N 1
ATOM 2415 C CA . PHE A 1 303 ? -16.633 -13.357 16.222 1.00 52.38 303 PHE A CA 1
ATOM 2416 C C . PHE A 1 303 ? -16.425 -13.115 14.725 1.00 52.38 303 PHE A C 1
ATOM 2418 O O . PHE A 1 303 ? -15.996 -12.054 14.279 1.00 52.38 303 PHE A O 1
ATOM 2425 N N . GLY A 1 304 ? -16.645 -14.157 13.922 1.00 50.97 304 GLY A N 1
ATOM 2426 C CA . GLY A 1 304 ? -16.646 -14.008 12.473 1.00 50.97 304 GLY A CA 1
ATOM 2427 C C . GLY A 1 304 ? -17.697 -12.978 12.052 1.00 50.97 304 GLY A C 1
ATOM 2428 O O . GLY A 1 304 ? -18.653 -12.715 12.778 1.00 50.97 304 GLY A O 1
ATOM 2429 N N . VAL A 1 305 ? -17.563 -12.428 10.845 1.00 53.38 305 VAL A N 1
ATOM 2430 C CA . VAL A 1 305 ? -18.556 -11.505 10.257 1.00 53.38 305 VAL A CA 1
ATOM 2431 C C . VAL A 1 305 ? -19.980 -12.090 10.318 1.00 53.38 305 VAL A C 1
ATOM 2433 O O . VAL A 1 305 ? -20.950 -11.363 10.496 1.00 53.38 305 VAL A O 1
ATOM 2436 N N . GLU A 1 306 ? -20.081 -13.417 10.249 1.00 56.41 306 GLU A N 1
ATOM 2437 C CA . GLU A 1 306 ? -21.303 -14.212 10.403 1.00 56.41 306 GLU A CA 1
ATOM 2438 C C . GLU A 1 306 ? -21.928 -14.073 11.802 1.00 56.41 306 GLU A C 1
ATOM 2440 O O . GLU A 1 306 ? -23.128 -13.849 11.923 1.00 56.41 306 GLU A O 1
ATOM 2445 N N . ALA A 1 307 ? -21.110 -14.105 12.857 1.00 53.81 307 ALA A N 1
ATOM 2446 C CA . ALA A 1 307 ? -21.560 -13.930 14.234 1.00 53.81 307 ALA A CA 1
ATOM 2447 C C . ALA A 1 307 ? -21.946 -12.472 14.529 1.00 53.81 307 ALA A C 1
ATOM 2449 O O . ALA A 1 307 ? -22.879 -12.228 15.286 1.00 53.81 307 ALA A O 1
ATOM 2450 N N . ILE A 1 308 ? -21.304 -11.487 13.889 1.00 50.56 308 ILE A N 1
ATOM 2451 C CA . ILE A 1 308 ? -21.752 -10.086 13.972 1.00 50.56 308 ILE A CA 1
ATOM 2452 C C . ILE A 1 308 ? -23.136 -9.935 13.329 1.00 50.56 308 ILE A C 1
ATOM 2454 O O . ILE A 1 308 ? -23.966 -9.202 13.856 1.00 50.56 308 ILE A O 1
ATOM 2458 N N . GLN A 1 309 ? -23.411 -10.638 12.226 1.00 50.34 309 GLN A N 1
ATOM 2459 C CA . GLN A 1 309 ? -24.729 -10.630 11.589 1.00 50.34 309 GLN A CA 1
ATOM 2460 C C . GLN A 1 309 ? -25.800 -11.298 12.468 1.00 50.34 309 GLN A C 1
ATOM 2462 O O . GLN A 1 309 ? -26.882 -10.736 12.613 1.00 50.34 309 GLN A O 1
ATOM 2467 N N . GLU A 1 310 ? -25.477 -12.417 13.125 1.00 53.16 310 GLU A N 1
ATOM 2468 C CA . GLU A 1 310 ? -26.365 -13.073 14.104 1.00 53.16 310 GLU A CA 1
ATOM 2469 C C . GLU A 1 310 ? -26.602 -12.242 15.376 1.00 53.16 310 GLU A C 1
ATOM 2471 O O . GLU A 1 310 ? -27.684 -12.304 15.954 1.00 53.16 310 GLU A O 1
ATOM 2476 N N . VAL A 1 311 ? -25.615 -11.461 15.827 1.00 48.09 311 VAL A N 1
ATOM 2477 C CA . VAL A 1 311 ? -25.734 -10.603 17.022 1.00 48.09 311 VAL A CA 1
ATOM 2478 C C . VAL A 1 311 ? -26.394 -9.254 16.698 1.00 48.09 311 VAL A C 1
ATOM 2480 O O . VAL A 1 311 ? -27.037 -8.659 17.565 1.00 48.09 311 VAL A O 1
ATOM 2483 N N . ALA A 1 312 ? -26.233 -8.753 15.468 1.00 41.31 312 ALA A N 1
ATOM 2484 C CA . ALA A 1 312 ? -26.860 -7.520 14.990 1.00 41.31 312 ALA A CA 1
ATOM 2485 C C . ALA A 1 312 ? -28.327 -7.719 14.593 1.00 41.31 312 ALA A C 1
ATOM 2487 O O . ALA A 1 312 ? -29.116 -6.773 14.689 1.00 41.31 312 ALA A O 1
ATOM 2488 N N . GLU A 1 313 ? -28.724 -8.930 14.190 1.00 42.84 313 GLU A N 1
ATOM 2489 C CA . GLU A 1 313 ? -30.125 -9.313 14.310 1.00 42.84 313 GLU A CA 1
ATOM 2490 C C . GLU A 1 313 ? -30.480 -9.226 15.798 1.00 42.84 313 GLU A C 1
ATOM 2492 O O . GLU A 1 313 ? -29.812 -9.864 16.610 1.00 42.84 313 GLU A O 1
ATOM 2497 N N . PRO A 1 314 ? -31.467 -8.403 16.209 1.00 43.38 314 PRO A N 1
ATOM 2498 C CA . PRO A 1 314 ? -31.860 -8.345 17.606 1.00 43.38 314 PRO A CA 1
ATOM 2499 C C . PRO A 1 314 ? -32.285 -9.756 17.977 1.00 43.38 314 PRO A C 1
ATOM 2501 O O . PRO A 1 314 ? -33.358 -10.179 17.544 1.00 43.38 314 PRO A O 1
ATOM 2504 N N . MET A 1 315 ? -31.417 -10.485 18.698 1.00 43.22 315 MET A N 1
ATOM 2505 C CA . MET A 1 315 ? -31.673 -11.857 19.115 1.00 43.22 315 MET A CA 1
ATOM 2506 C C . MET A 1 315 ? -33.084 -11.866 19.660 1.00 43.22 315 MET A C 1
ATOM 2508 O O . MET A 1 315 ? -33.363 -11.202 20.664 1.00 43.22 315 MET A O 1
ATOM 2512 N N . ALA A 1 316 ? -33.978 -12.500 18.896 1.00 42.62 316 ALA A N 1
ATOM 2513 C CA . ALA A 1 316 ? -35.396 -12.485 19.163 1.00 42.62 316 ALA A CA 1
ATOM 2514 C C . ALA A 1 316 ? -35.546 -12.790 20.645 1.00 42.62 316 ALA A C 1
ATOM 2516 O O . ALA A 1 316 ? -35.034 -13.818 21.098 1.00 42.62 316 ALA A O 1
ATOM 2517 N N . GLN A 1 317 ? -36.142 -11.849 21.392 1.00 40.03 317 GLN A N 1
ATOM 2518 C CA . GLN A 1 317 ? -36.336 -11.995 22.831 1.00 40.03 317 GLN A CA 1
ATOM 2519 C C . GLN A 1 317 ? -36.766 -13.438 23.085 1.00 40.03 317 GLN A C 1
ATOM 2521 O O . GLN A 1 317 ? -37.676 -13.892 22.376 1.00 40.03 317 GLN A O 1
ATOM 2526 N N . PRO A 1 318 ? -36.093 -14.181 23.989 1.00 42.31 318 PRO A N 1
ATOM 2527 C CA . PRO A 1 318 ? -36.414 -15.579 24.215 1.00 42.31 318 PRO A CA 1
ATOM 2528 C C . PRO A 1 318 ? -37.915 -15.637 24.431 1.00 42.31 318 PRO A C 1
ATOM 2530 O O . PRO A 1 318 ? -38.417 -14.997 25.356 1.00 42.31 318 PRO A O 1
ATOM 2533 N N . LYS A 1 319 ? -38.627 -16.290 23.497 1.00 40.56 319 LYS A N 1
ATOM 2534 C CA . LYS A 1 319 ? -40.085 -16.371 23.530 1.00 40.56 319 LYS A CA 1
ATOM 2535 C C . LYS A 1 319 ? -40.421 -16.863 24.922 1.00 40.56 319 LYS A C 1
ATOM 2537 O O . LYS A 1 319 ? -40.098 -18.004 25.255 1.00 40.56 319 LYS A O 1
ATOM 2542 N N . LEU A 1 320 ? -40.984 -15.975 25.742 1.00 40.97 320 LEU A N 1
ATOM 2543 C CA . LEU A 1 320 ? -41.543 -16.345 27.024 1.00 40.97 320 LEU A CA 1
ATOM 2544 C C . LEU A 1 320 ? -42.518 -17.457 26.682 1.00 40.97 320 LEU A C 1
ATOM 2546 O O . LEU A 1 320 ? -43.508 -17.223 25.997 1.00 40.97 320 LEU A O 1
ATOM 2550 N N . SER A 1 321 ? -42.145 -18.683 27.043 1.00 43.19 321 SER A N 1
ATOM 2551 C CA . SER A 1 321 ? -43.018 -19.838 26.968 1.00 43.19 321 SER A CA 1
ATOM 2552 C C . SER A 1 321 ? -44.264 -19.437 27.738 1.00 43.19 321 SER A C 1
ATOM 2554 O O . SER A 1 321 ? -44.239 -19.440 28.971 1.00 43.19 321 SER A O 1
ATOM 2556 N N . GLU A 1 322 ? -45.315 -19.047 27.021 1.00 47.59 322 GLU A N 1
ATOM 2557 C CA . GLU A 1 322 ? -46.649 -18.877 27.568 1.00 47.59 322 GLU A CA 1
ATOM 2558 C C . GLU A 1 322 ? -47.015 -20.231 28.170 1.00 47.59 322 GLU A C 1
ATOM 2560 O O . GLU A 1 322 ? -47.336 -21.193 27.474 1.00 47.59 322 GLU A O 1
ATOM 2565 N N . LYS A 1 323 ? -46.820 -20.342 29.485 1.00 46.78 323 LYS A N 1
ATOM 2566 C CA . LYS A 1 323 ? -47.308 -21.468 30.263 1.00 46.78 323 LYS A CA 1
ATOM 2567 C C . LYS A 1 323 ? -48.828 -21.371 30.231 1.00 46.78 323 LYS A C 1
ATOM 2569 O O . LYS A 1 323 ? -49.392 -20.495 30.885 1.00 46.78 323 LYS A O 1
ATOM 2574 N N . GLY A 1 324 ? -49.441 -22.238 29.429 1.00 48.06 324 GLY A N 1
ATOM 2575 C CA . GLY A 1 324 ? -50.788 -22.734 29.696 1.00 48.06 324 GLY A CA 1
ATOM 2576 C C . GLY A 1 324 ? -50.816 -23.552 30.979 1.00 48.06 324 GLY A C 1
ATOM 2577 O O . GLY A 1 324 ? -49.751 -24.087 31.371 1.00 48.06 324 GLY A O 1
#

Mean predicted aligned error: 11.48 Å

Radius of gyration: 33.71 Å; Cα contacts (8 Å, |Δi|>4): 246; chains: 1; bounding box: 84×57×98 Å

Foldseek 3Di:
DCCVPVVAFPAQFDRLLSVLLVVLLVLLVVLLVLLVVLVVQLVVLVVVLVVCCVPPVPPPPPQDPVSVVVVVVVVVVVVVPDPVVVPDPPVVVVVVVVVVLVPDDPVPRDPPLVVVPVPVPDRDPPCVPPVVNVVVVVVSVVVSCLVSLLSNQSSLLSNLSSVLSVLVSVLSVLCRPCVGVVVNLVRSVVSNVVSLVVSLVSVVQFFQDDPVLSVLLNCLSCVLSVLLSVLSVVSVVVLVVDDPVCNRPCSNPDPDPVSVVSSVVSVVSPVVSVVSSVVQQDADPSGGRPGTPVSVVPPPPPQDPVNVVVVVPVVPDPPPPPDD

Nearest PDB structures (foldseek):
  4bwe-assembly4_D  TM=1.613E-01  e=2.907E+00  Homo sapiens
  4ad7-assembly2_B  TM=1.680E-01  e=3.534E+00  Homo sapiens

Organism: Perkinsus olseni (NCBI:txid32597)

pLDDT: mean 80.6, std 18.33, range [40.03, 98.44]

Sequence (324 aa):
MEMFYKGRAPDLTPNWLFWPYAITMGAAIANLALSIWLSLHASVYAQVFCVRSLTQWLRLPVPSAQEVADGAARLKDFESNGVTSFLRVPVVLEQVRDRAHADLPEKLRTKPSSQANMTPEKGVRDLTTDWEVFLAHFNLFNMMHAKWQGHEAYSRVTMCWGTNQMIFAFAYFSLIYYGTFFGNRIAAYAFVLLMTVCSYIHIGVNTVLTNRERMVMMVLSFGAVLTQSIAVGWHDINVGIIPTSERSEVVVLITTPAEIWIGITGVMLSMFWQAFYVYLCKRDADGLPYKFSTVWCIDVLGFGVEAIQEVAEPMAQPKLSEKG

Secondary structure (DSSP, 8-state):
-HHHHHSSPPTTS-HHHHHHHHHHHHHHHHHHHHHHHHHHHHHHHHHHHHHHIIIII--PPPPPHHHHHHHHHHHHHHHHS-TTTTT--HHHHHHHHHHHTTSS-GGG-PPPHHHHTTSTTS----TTT-HHHHHHHHHHHHHHHHHHHHHHHHHHHHHHHHHHHHHHHHHHHHIIIIIIIS--HHHHHHHHHHHHHHHHHHHHHHB---HHHHHHHHHHHHHHHHHHHHHHHHHHHHHHHS-GGGHHHHTTT---HHHHHHHHHHHHHHHHHHHHHHHHT-B-TTSSBTTBHHHHT--TT---HHHHHHHHS-----------

Solvent-accessible surface area (backbone atoms only — not comparable to full-atom values): 18005 Å² total; per-residue (Å²): 115,48,49,83,77,70,72,37,74,53,80,87,44,64,75,75,62,49,51,62,27,51,51,27,39,50,50,12,53,53,26,40,52,48,13,52,52,28,40,52,51,20,51,54,48,50,50,53,50,49,54,45,39,58,67,70,68,53,57,73,77,77,70,49,76,61,55,49,51,54,50,50,52,52,48,52,53,51,68,70,48,49,78,82,60,74,73,64,60,69,73,64,50,52,61,52,48,59,60,60,53,69,80,46,59,78,93,71,53,77,64,58,71,89,62,61,42,72,54,88,84,81,47,83,77,58,68,92,72,37,62,68,58,51,51,52,53,50,51,52,47,52,63,52,45,67,75,25,47,54,34,43,40,51,14,52,54,27,35,54,49,10,53,41,27,39,37,51,20,52,26,41,49,31,40,52,44,33,28,50,59,68,60,40,48,69,62,15,52,53,50,31,51,50,31,52,51,51,36,53,50,54,52,54,73,41,35,65,67,53,76,65,55,48,50,51,49,48,50,26,56,49,45,16,55,49,34,40,52,49,28,52,54,51,49,53,54,59,58,64,72,50,61,81,92,54,52,87,77,49,66,85,72,69,74,50,72,66,46,54,54,36,41,51,50,14,51,51,30,42,51,52,37,53,52,52,51,56,58,48,54,48,58,45,97,88,62,40,46,74,37,30,45,71,57,67,71,66,46,89,80,69,60,49,77,66,50,50,52,59,62,67,42,74,67,71,71,77,75,75,76,78,79,125